Protein AF-A0A0H2RYG9-F1 (afdb_monomer)

pLDDT: mean 71.35, std 19.23, range [41.16, 97.0]

Nearest PDB structures (foldseek):
  6cby-assembly2_B  TM=8.895E-01  e=2.132E-04  Homo sapiens
  4wuy-assembly1_A  TM=9.156E-01  e=4.036E-04  Homo sapiens
  3tg5-assembly1_A  TM=9.096E-01  e=5.552E-04  Homo sapiens
  3rib-assembly2_B  TM=9.162E-01  e=6.724E-04  Homo sapiens
  6p7z-assembly1_A  TM=9.094E-01  e=1.446E-03  Homo sapiens

Organism: NCBI:txid27342

Mean predicted aligned error: 16.4 Å

Structure (mmCIF, N/CA/C/O backbone):
data_AF-A0A0H2RYG9-F1
#
_entry.id   AF-A0A0H2RYG9-F1
#
loop_
_atom_site.group_PDB
_atom_site.id
_atom_site.type_symbol
_atom_site.label_atom_id
_atom_site.label_alt_id
_atom_site.label_comp_id
_atom_site.label_asym_id
_atom_site.label_entity_id
_atom_site.label_seq_id
_atom_site.pdbx_PDB_ins_code
_atom_site.Cartn_x
_atom_site.Cartn_y
_atom_site.Cartn_z
_atom_site.occupancy
_atom_site.B_iso_or_equiv
_atom_site.auth_seq_id
_atom_site.auth_comp_id
_atom_site.auth_asym_id
_atom_site.auth_atom_id
_atom_site.pdbx_PDB_model_num
ATOM 1 N N . MET A 1 1 ? 28.992 6.392 -24.193 1.00 50.75 1 MET A N 1
ATOM 2 C CA . MET A 1 1 ? 27.518 6.496 -24.127 1.00 50.75 1 MET A CA 1
ATOM 3 C C . MET A 1 1 ? 27.144 6.832 -22.692 1.00 50.75 1 MET A C 1
ATOM 5 O O . MET A 1 1 ? 27.410 6.025 -21.813 1.00 50.75 1 MET A O 1
ATOM 9 N N . SER A 1 2 ? 26.658 8.050 -22.443 1.00 57.41 2 SER A N 1
ATOM 10 C CA . SER A 1 2 ? 26.268 8.498 -21.101 1.00 57.41 2 SER A CA 1
ATOM 11 C C . SER A 1 2 ? 24.936 7.847 -20.731 1.00 57.41 2 SER A C 1
ATOM 13 O O . SER A 1 2 ? 23.942 8.049 -21.422 1.00 57.41 2 SER A O 1
ATOM 15 N N . VAL A 1 3 ? 24.919 7.016 -19.691 1.00 56.28 3 VAL A N 1
ATOM 16 C CA . VAL A 1 3 ? 23.671 6.517 -19.101 1.00 56.28 3 VAL A CA 1
ATOM 17 C C . VAL A 1 3 ? 23.030 7.663 -18.324 1.00 56.28 3 VAL A C 1
ATOM 19 O O . VAL A 1 3 ? 23.619 8.184 -17.379 1.00 56.28 3 VAL A O 1
ATOM 22 N N . ASN A 1 4 ? 21.830 8.072 -18.737 1.00 71.94 4 ASN A N 1
ATOM 23 C CA . ASN A 1 4 ? 21.081 9.163 -18.112 1.00 71.94 4 ASN A CA 1
ATOM 24 C C . ASN A 1 4 ? 20.919 8.899 -16.606 1.00 71.94 4 ASN A C 1
ATOM 26 O O . ASN A 1 4 ? 20.531 7.795 -16.224 1.00 71.94 4 ASN A O 1
ATOM 30 N N . ALA A 1 5 ? 21.147 9.903 -15.753 1.00 73.12 5 ALA A N 1
ATOM 31 C CA . ALA A 1 5 ? 21.108 9.767 -14.288 1.00 73.12 5 ALA A CA 1
ATOM 32 C C . ALA A 1 5 ? 19.821 9.093 -13.756 1.00 73.12 5 ALA A C 1
ATOM 34 O O . ALA A 1 5 ? 19.868 8.321 -12.802 1.00 73.12 5 ALA A O 1
ATOM 35 N N . SER A 1 6 ? 18.690 9.296 -14.441 1.00 72.12 6 SER A N 1
ATOM 36 C CA . SER A 1 6 ? 17.406 8.643 -14.145 1.00 72.12 6 SER A CA 1
ATOM 37 C C . SER A 1 6 ? 17.452 7.108 -14.255 1.00 72.12 6 SER A C 1
ATOM 39 O O . SER A 1 6 ? 16.842 6.410 -13.448 1.00 72.12 6 SER A O 1
ATOM 41 N N . THR A 1 7 ? 18.217 6.559 -15.203 1.00 76.44 7 THR A N 1
ATOM 42 C CA . THR A 1 7 ? 18.364 5.100 -15.366 1.00 76.44 7 THR A CA 1
ATOM 43 C C . THR A 1 7 ? 19.211 4.466 -14.264 1.00 76.44 7 THR A C 1
ATOM 45 O O . THR A 1 7 ? 18.967 3.317 -13.905 1.00 76.44 7 THR A O 1
ATOM 48 N N . L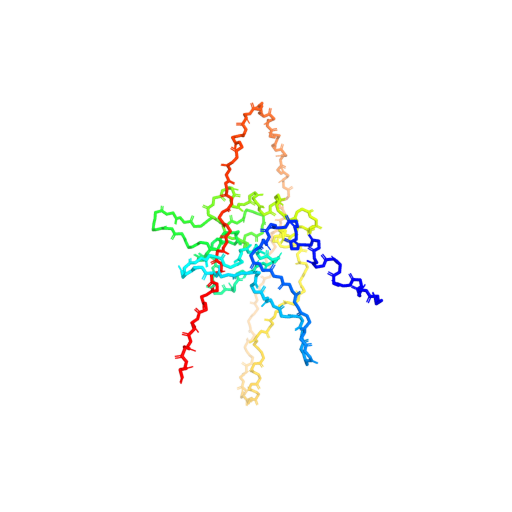YS A 1 8 ? 20.154 5.219 -13.678 1.00 81.12 8 LYS A N 1
ATOM 49 C CA . LYS A 1 8 ? 20.999 4.741 -12.577 1.00 81.12 8 LYS A CA 1
ATOM 50 C C . LYS A 1 8 ? 20.194 4.571 -11.287 1.00 81.12 8 LYS A C 1
ATOM 52 O O . LYS A 1 8 ? 20.208 3.483 -10.724 1.00 81.12 8 LYS A O 1
ATOM 57 N N . ALA A 1 9 ? 19.446 5.600 -10.881 1.00 81.62 9 ALA A N 1
ATOM 58 C CA . ALA A 1 9 ? 18.637 5.562 -9.658 1.00 81.62 9 ALA A CA 1
ATOM 59 C C . ALA A 1 9 ? 17.573 4.452 -9.701 1.00 81.62 9 ALA A C 1
ATOM 61 O O . ALA A 1 9 ? 17.347 3.746 -8.723 1.00 81.62 9 ALA A O 1
ATOM 62 N N . MET A 1 10 ? 16.952 4.250 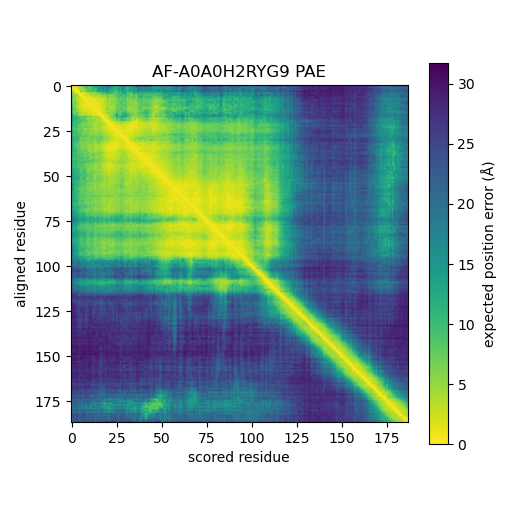-10.867 1.00 76.44 10 MET A N 1
ATOM 63 C CA . MET A 1 10 ? 15.954 3.196 -11.035 1.00 76.44 10 MET A CA 1
ATOM 64 C C . MET A 1 10 ? 16.576 1.794 -10.997 1.00 76.44 10 MET A C 1
ATOM 66 O O . MET A 1 10 ? 15.979 0.873 -10.450 1.00 76.44 10 MET A O 1
ATOM 70 N N . LYS A 1 11 ? 17.783 1.619 -11.551 1.00 78.00 11 LYS A N 1
ATOM 71 C CA . LYS A 1 11 ? 18.511 0.350 -11.456 1.00 78.00 11 LYS A CA 1
ATOM 72 C C . LYS A 1 11 ? 18.887 0.032 -10.007 1.00 78.00 11 LYS A C 1
ATOM 74 O O . LYS A 1 11 ? 18.631 -1.077 -9.562 1.00 78.00 11 LYS A O 1
ATOM 79 N N . GLU A 1 12 ? 19.394 1.013 -9.261 1.00 83.88 12 GLU A N 1
ATOM 80 C CA . GLU A 1 12 ? 19.650 0.871 -7.819 1.00 83.88 12 GLU A CA 1
ATOM 81 C C . GLU A 1 12 ? 18.383 0.481 -7.048 1.00 83.88 12 GLU A C 1
ATOM 83 O O . GLU A 1 12 ? 18.429 -0.409 -6.200 1.00 83.88 12 GLU A O 1
ATOM 88 N N . TYR A 1 13 ? 17.231 1.081 -7.371 1.00 79.88 13 TYR A N 1
ATOM 89 C CA . TYR A 1 13 ? 15.954 0.675 -6.779 1.00 79.88 13 TYR A CA 1
ATOM 90 C C . TYR A 1 13 ? 15.608 -0.784 -7.110 1.00 79.88 13 TYR A C 1
ATOM 92 O O . TYR A 1 13 ? 15.182 -1.533 -6.235 1.00 79.88 13 TYR A O 1
ATOM 100 N N . LEU A 1 14 ? 15.806 -1.221 -8.355 1.00 79.00 14 LEU A N 1
ATOM 101 C CA . LEU A 1 14 ? 15.508 -2.604 -8.723 1.00 79.00 14 LEU A CA 1
ATOM 102 C C . LEU A 1 14 ? 16.426 -3.616 -8.028 1.00 79.00 14 LEU A C 1
ATOM 104 O O . LEU A 1 14 ? 15.947 -4.632 -7.520 1.00 79.00 14 LEU A O 1
ATOM 108 N N . ASP A 1 15 ? 17.718 -3.301 -7.972 1.00 80.31 15 ASP A N 1
ATOM 109 C CA . ASP A 1 15 ? 18.743 -4.136 -7.350 1.00 80.31 15 ASP A CA 1
ATOM 110 C C . ASP A 1 15 ? 18.524 -4.222 -5.824 1.00 80.31 15 ASP A C 1
ATOM 112 O O . ASP A 1 15 ? 18.574 -5.306 -5.244 1.00 80.31 15 ASP A O 1
ATOM 116 N N . SER A 1 16 ? 18.188 -3.102 -5.171 1.00 81.31 16 SER A N 1
ATOM 117 C CA . SER A 1 16 ? 17.904 -3.045 -3.723 1.00 81.31 16 SER A CA 1
ATOM 118 C C . SER A 1 16 ? 16.620 -3.766 -3.307 1.00 81.31 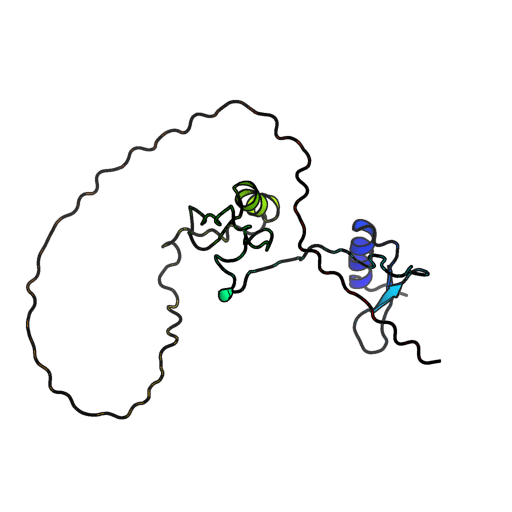16 SER A C 1
ATOM 120 O O . SER A 1 16 ? 16.544 -4.274 -2.190 1.00 81.31 16 SER A O 1
ATOM 122 N N . ASN A 1 17 ? 15.631 -3.861 -4.198 1.00 74.38 17 ASN A N 1
ATOM 123 C CA . ASN A 1 17 ? 14.389 -4.601 -3.953 1.00 74.38 17 ASN A CA 1
ATOM 124 C C . ASN A 1 17 ? 14.441 -6.055 -4.457 1.00 74.38 17 ASN A C 1
ATOM 126 O O . ASN A 1 17 ? 13.423 -6.745 -4.448 1.00 74.38 17 ASN A O 1
ATOM 130 N N . ASN A 1 18 ? 15.620 -6.537 -4.869 1.00 79.12 18 ASN A N 1
ATOM 131 C CA . ASN A 1 18 ? 15.853 -7.919 -5.289 1.00 79.12 18 ASN A CA 1
ATOM 132 C C . ASN A 1 18 ? 14.951 -8.382 -6.454 1.00 79.12 18 ASN A C 1
ATOM 134 O O . ASN A 1 18 ? 14.535 -9.543 -6.515 1.00 79.12 18 ASN A O 1
ATOM 138 N N . TYR A 1 19 ? 14.645 -7.494 -7.408 1.00 83.00 19 TYR A N 1
ATOM 139 C CA . TYR A 1 19 ? 13.899 -7.870 -8.613 1.00 83.00 19 TYR A CA 1
ATOM 140 C C . TYR A 1 19 ? 14.820 -8.538 -9.643 1.00 83.00 19 TYR A C 1
ATOM 142 O O . TYR A 1 19 ? 15.129 -7.981 -10.693 1.00 83.00 19 TYR A O 1
ATOM 150 N N . THR A 1 20 ? 15.259 -9.762 -9.360 1.00 84.94 20 THR A N 1
ATOM 151 C CA . THR A 1 20 ? 16.213 -10.503 -10.207 1.00 84.94 20 THR A CA 1
ATOM 152 C C . THR A 1 20 ? 15.629 -10.953 -11.548 1.00 84.94 20 THR A C 1
ATOM 154 O O . THR A 1 20 ? 16.358 -11.138 -12.523 1.00 84.94 20 THR A O 1
ATOM 157 N N . ASN A 1 21 ? 14.306 -11.097 -11.624 1.00 89.69 21 ASN A N 1
ATOM 158 C CA . ASN A 1 21 ? 13.617 -11.693 -12.769 1.00 89.69 21 ASN A CA 1
ATOM 159 C C . ASN A 1 21 ? 13.206 -10.684 -13.849 1.00 89.69 21 ASN A C 1
ATOM 161 O O . ASN A 1 21 ? 12.744 -11.088 -14.917 1.00 89.69 21 ASN A O 1
ATOM 165 N N . ILE A 1 22 ? 13.373 -9.384 -13.598 1.00 92.25 22 ILE A N 1
ATOM 166 C CA . ILE A 1 22 ? 13.003 -8.321 -14.532 1.00 92.25 22 ILE A CA 1
ATOM 167 C C . ILE A 1 22 ? 14.124 -7.293 -14.678 1.00 92.25 22 ILE A C 1
ATOM 169 O O . ILE A 1 22 ? 14.916 -7.061 -13.771 1.00 92.25 22 ILE A O 1
ATOM 173 N N . ARG A 1 23 ? 14.169 -6.636 -15.832 1.00 91.00 23 ARG A N 1
ATOM 174 C CA . ARG A 1 23 ? 15.011 -5.470 -16.100 1.00 91.00 23 ARG A CA 1
ATOM 175 C C . ARG A 1 23 ? 14.203 -4.396 -16.799 1.00 91.00 23 ARG A C 1
ATOM 177 O O . ARG A 1 23 ? 13.235 -4.689 -17.495 1.00 91.00 23 ARG A O 1
ATOM 184 N N . LEU A 1 24 ? 14.638 -3.150 -16.677 1.00 90.56 24 LEU A N 1
ATOM 185 C CA . LEU A 1 24 ? 14.106 -2.069 -17.499 1.00 90.56 24 LEU A CA 1
ATOM 186 C C . LEU A 1 24 ? 14.900 -1.956 -18.796 1.00 90.56 24 LEU A C 1
ATOM 188 O O . LEU A 1 24 ? 16.129 -1.979 -18.789 1.00 90.56 24 LEU A O 1
ATOM 192 N N . SER A 1 25 ? 14.184 -1.801 -19.902 1.00 92.06 25 SER A N 1
ATOM 193 C CA . SER A 1 25 ? 14.737 -1.533 -21.224 1.00 92.06 25 SER A CA 1
ATOM 194 C C . SER A 1 25 ? 14.119 -0.246 -21.778 1.00 92.06 25 SER A C 1
ATOM 196 O O . SER A 1 25 ? 12.939 0.014 -21.526 1.00 92.06 25 SER A O 1
ATOM 198 N N . PRO A 1 26 ? 14.861 0.585 -22.524 1.00 92.69 26 PRO A N 1
ATOM 199 C CA . PRO A 1 26 ? 14.277 1.718 -23.232 1.00 92.69 26 PRO A CA 1
ATOM 200 C C . PRO A 1 26 ? 13.157 1.282 -24.191 1.00 92.69 26 PRO A C 1
ATOM 202 O O . PRO A 1 26 ? 13.195 0.189 -24.765 1.00 92.69 26 PRO A O 1
ATOM 205 N N . HIS A 1 27 ? 12.163 2.148 -24.378 1.00 92.25 27 HIS A N 1
ATOM 206 C CA . HIS A 1 27 ? 11.131 1.998 -25.405 1.00 92.25 27 HIS A CA 1
ATOM 207 C C . HIS A 1 27 ? 11.275 3.131 -26.430 1.00 92.25 27 HIS A C 1
ATOM 209 O O . HIS A 1 27 ? 11.609 4.253 -26.057 1.00 92.25 27 HIS A O 1
ATOM 215 N N . SER A 1 28 ? 11.043 2.859 -27.717 1.00 93.75 28 SER A N 1
ATOM 216 C CA . SER A 1 28 ? 11.330 3.813 -28.806 1.00 93.75 28 SER A CA 1
ATOM 217 C C . SER A 1 28 ? 10.435 5.056 -28.799 1.00 93.75 28 SER A C 1
ATOM 219 O O . SER A 1 28 ? 10.865 6.122 -29.223 1.00 93.75 28 SER A O 1
ATOM 221 N N . VAL A 1 29 ? 9.199 4.919 -28.313 1.00 95.69 29 VAL A N 1
ATOM 222 C CA . VAL A 1 29 ? 8.174 5.984 -28.334 1.00 95.69 29 VAL A CA 1
ATOM 223 C C . VAL A 1 29 ? 7.534 6.261 -26.971 1.00 95.69 29 VAL A C 1
ATOM 225 O O . VAL A 1 29 ? 6.662 7.115 -26.863 1.00 95.69 29 VAL A O 1
ATOM 228 N N . ALA A 1 30 ? 7.919 5.527 -25.925 1.00 92.38 30 ALA A N 1
ATOM 229 C CA . ALA A 1 30 ? 7.251 5.581 -24.623 1.00 92.38 30 ALA A CA 1
ATOM 230 C C . ALA A 1 30 ? 8.263 5.531 -23.470 1.00 92.38 30 ALA A C 1
ATOM 232 O O . ALA A 1 30 ? 9.474 5.542 -23.686 1.00 92.38 30 ALA A O 1
ATOM 233 N N . ARG A 1 31 ? 7.761 5.473 -22.230 1.00 91.25 31 ARG A N 1
ATOM 234 C CA . ARG A 1 31 ? 8.594 5.245 -21.039 1.00 91.25 31 ARG A CA 1
ATOM 235 C C . ARG A 1 31 ? 9.286 3.881 -21.113 1.00 91.25 31 ARG A C 1
ATOM 237 O O . ARG A 1 31 ? 8.862 3.002 -21.858 1.00 91.25 31 ARG A O 1
ATOM 244 N N . ASN A 1 32 ? 10.332 3.710 -20.304 1.00 90.88 32 ASN A N 1
ATOM 245 C CA . ASN A 1 32 ? 11.034 2.435 -20.175 1.00 90.88 32 ASN A CA 1
ATOM 246 C C . ASN A 1 32 ? 10.046 1.284 -19.931 1.00 90.88 32 ASN A C 1
ATOM 248 O O . ASN A 1 32 ? 9.117 1.409 -19.131 1.00 90.88 32 ASN A O 1
ATOM 252 N N . GLN A 1 33 ? 10.278 0.169 -20.612 1.00 91.81 33 GLN A N 1
ATOM 253 C CA . GLN A 1 33 ? 9.493 -1.055 -20.506 1.00 91.81 33 GLN A CA 1
ATOM 254 C C . GLN A 1 33 ? 10.176 -2.047 -19.561 1.00 91.81 33 GLN A C 1
ATOM 256 O O . GLN A 1 33 ? 11.404 -2.139 -19.530 1.00 91.81 33 GLN A O 1
ATOM 261 N N . ALA A 1 34 ? 9.385 -2.803 -18.803 1.00 92.38 34 ALA A N 1
ATOM 262 C CA . ALA A 1 34 ? 9.879 -3.927 -18.016 1.00 92.38 34 ALA A CA 1
ATOM 263 C C . ALA A 1 34 ? 9.963 -5.177 -18.903 1.00 92.38 34 ALA A C 1
ATOM 265 O O . ALA A 1 34 ? 8.995 -5.539 -19.567 1.00 92.38 34 ALA A O 1
ATOM 266 N N . VAL A 1 35 ? 11.122 -5.826 -18.914 1.00 94.25 35 VAL A N 1
ATOM 267 C CA . VAL A 1 35 ? 11.421 -7.018 -19.711 1.00 94.25 35 VAL A CA 1
ATOM 268 C C . VAL A 1 35 ? 11.888 -8.117 -18.765 1.00 94.25 35 VAL A C 1
ATOM 270 O O . VAL A 1 35 ? 12.697 -7.853 -17.878 1.00 94.25 35 VAL A O 1
ATOM 273 N N . ALA A 1 36 ? 11.396 -9.342 -18.939 1.00 94.44 36 ALA A N 1
ATOM 274 C CA . ALA A 1 36 ? 11.865 -10.481 -18.156 1.00 94.44 36 ALA A CA 1
ATOM 275 C C . ALA A 1 36 ? 13.343 -10.790 -18.465 1.00 94.44 36 ALA A C 1
ATOM 277 O O . ALA A 1 36 ? 13.780 -10.696 -19.614 1.00 94.44 36 ALA A O 1
ATOM 278 N N . ASN A 1 37 ? 14.116 -11.159 -17.443 1.00 93.00 37 ASN A N 1
ATOM 279 C CA . ASN A 1 37 ? 15.513 -11.579 -17.609 1.00 93.00 37 ASN A CA 1
ATOM 280 C C . ASN A 1 37 ? 15.648 -13.028 -18.111 1.00 93.00 37 ASN A C 1
ATOM 282 O O . ASN A 1 37 ? 16.724 -13.408 -18.564 1.00 93.00 37 ASN A O 1
ATOM 286 N N . GLY A 1 38 ? 14.572 -13.816 -18.053 1.00 93.25 38 GLY A N 1
ATOM 287 C CA . GLY A 1 38 ? 14.516 -15.201 -18.511 1.00 93.25 38 GLY A CA 1
ATOM 288 C C . GLY A 1 38 ? 13.080 -15.720 -18.536 1.00 93.25 38 GLY A C 1
ATOM 289 O O . GLY A 1 38 ? 12.131 -14.940 -18.422 1.00 93.25 38 GLY A O 1
ATOM 290 N N . ASP A 1 39 ? 12.931 -17.035 -18.670 1.00 94.75 39 ASP A N 1
ATOM 291 C CA . ASP A 1 39 ? 11.622 -17.681 -18.694 1.00 94.75 39 ASP A CA 1
ATOM 292 C C . ASP A 1 39 ? 10.937 -17.599 -17.324 1.00 94.75 39 ASP A C 1
ATOM 294 O O . ASP A 1 39 ? 11.516 -17.925 -16.286 1.00 94.75 39 ASP A O 1
ATOM 298 N N . LEU A 1 40 ? 9.677 -17.165 -17.326 1.00 93.69 40 LEU A N 1
ATOM 299 C CA . LEU A 1 40 ? 8.855 -17.017 -16.130 1.00 93.69 40 LEU A CA 1
ATOM 300 C C . LEU A 1 40 ? 7.803 -18.135 -16.094 1.00 93.69 40 LEU A C 1
ATOM 302 O O . LEU A 1 40 ? 6.965 -18.198 -16.998 1.00 93.69 40 LEU A O 1
ATOM 306 N N . PRO A 1 41 ? 7.811 -19.027 -15.085 1.00 93.75 41 PRO A N 1
ATOM 307 C CA . PRO A 1 41 ? 6.843 -20.111 -15.026 1.00 93.75 41 PRO A CA 1
ATOM 308 C C . PRO A 1 41 ? 5.431 -19.578 -14.765 1.00 93.75 41 PRO A C 1
ATOM 310 O O . PRO A 1 41 ? 5.227 -18.578 -14.073 1.00 93.75 41 PRO A O 1
ATOM 313 N N . ALA A 1 42 ? 4.426 -20.276 -15.293 1.00 94.94 42 ALA A N 1
ATOM 314 C CA . ALA A 1 42 ? 3.034 -19.892 -15.101 1.00 94.94 42 ALA A CA 1
ATOM 315 C C . ALA A 1 42 ? 2.683 -19.812 -13.604 1.00 94.94 42 ALA A C 1
ATOM 317 O O . ALA A 1 42 ? 2.931 -20.740 -12.835 1.00 94.94 42 ALA A O 1
ATOM 318 N N . GLY A 1 43 ? 2.089 -18.687 -13.198 1.00 93.25 43 GLY A N 1
ATOM 319 C CA . GLY A 1 43 ? 1.711 -18.429 -11.807 1.00 93.25 43 GLY A CA 1
ATOM 320 C C . GLY A 1 43 ? 2.809 -17.819 -10.931 1.00 93.25 43 GLY A C 1
ATOM 321 O O . GLY A 1 43 ? 2.536 -17.556 -9.759 1.00 93.25 43 GLY A O 1
ATOM 322 N N . CYS A 1 44 ? 4.013 -17.550 -11.452 1.00 91.00 44 CYS A N 1
ATOM 323 C CA . CYS A 1 44 ? 5.038 -16.855 -10.675 1.00 91.00 44 CYS A CA 1
ATOM 324 C C . CYS A 1 44 ? 4.705 -15.372 -10.457 1.00 91.00 44 CYS A C 1
ATOM 326 O O . CYS A 1 44 ? 4.115 -14.706 -11.312 1.00 91.00 44 CYS A O 1
ATOM 328 N N . THR A 1 45 ? 5.155 -14.828 -9.329 1.00 90.00 45 THR A N 1
ATOM 329 C CA . THR A 1 45 ? 5.118 -13.385 -9.078 1.00 90.00 45 THR A CA 1
ATOM 330 C C . THR A 1 45 ? 6.235 -12.702 -9.862 1.00 90.00 45 THR A C 1
ATOM 332 O O . THR A 1 45 ? 7.408 -12.980 -9.630 1.00 90.00 45 THR A O 1
ATOM 335 N N . ILE A 1 46 ? 5.869 -11.799 -10.773 1.00 90.50 46 ILE A N 1
ATOM 336 C CA . ILE A 1 46 ? 6.829 -11.037 -11.588 1.00 90.50 46 ILE A CA 1
ATOM 337 C C . ILE A 1 46 ? 7.435 -9.887 -10.770 1.00 90.50 46 ILE A C 1
ATOM 339 O O . ILE A 1 46 ? 8.648 -9.702 -10.757 1.00 90.50 46 ILE A O 1
ATOM 343 N N . VAL A 1 47 ? 6.581 -9.131 -10.073 1.00 88.94 47 VAL A N 1
ATOM 344 C CA . VAL A 1 47 ? 6.934 -7.989 -9.217 1.00 88.94 47 VAL A CA 1
ATOM 345 C C . VAL A 1 47 ? 5.991 -7.975 -8.020 1.00 88.94 47 VAL A C 1
ATOM 347 O O . VAL A 1 47 ? 4.789 -8.186 -8.183 1.00 88.94 47 VAL A O 1
ATOM 350 N N . ASP A 1 48 ? 6.535 -7.706 -6.837 1.00 87.62 48 ASP A N 1
ATOM 351 C CA . ASP A 1 48 ? 5.780 -7.361 -5.634 1.00 87.62 48 ASP A CA 1
ATOM 352 C C . ASP A 1 48 ? 6.355 -6.062 -5.076 1.00 87.62 48 ASP A C 1
ATOM 354 O O . ASP A 1 48 ? 7.530 -6.017 -4.726 1.00 87.62 48 ASP A O 1
ATOM 358 N N . SER A 1 49 ? 5.552 -5.001 -5.055 1.00 85.44 49 SER A N 1
ATOM 359 C CA . SER A 1 49 ? 5.997 -3.671 -4.649 1.00 85.44 49 SER A CA 1
ATOM 360 C C . SER A 1 49 ? 4.987 -3.072 -3.672 1.00 85.44 49 SER A C 1
ATOM 362 O O . SER A 1 49 ? 3.787 -3.061 -3.975 1.00 85.44 49 SER A O 1
ATOM 364 N N . PRO A 1 50 ? 5.433 -2.576 -2.504 1.00 84.88 50 PRO A N 1
ATOM 365 C CA . PRO A 1 50 ? 4.557 -1.845 -1.605 1.00 84.88 50 PRO A CA 1
ATOM 366 C C . PRO A 1 50 ? 4.080 -0.553 -2.277 1.00 84.88 50 PRO A C 1
ATOM 368 O O . PRO A 1 50 ? 4.829 0.112 -2.991 1.00 84.88 50 PRO A O 1
ATOM 371 N N . ALA A 1 51 ? 2.826 -0.177 -2.026 1.00 85.88 51 ALA A N 1
ATOM 372 C CA . ALA A 1 51 ? 2.317 1.108 -2.483 1.00 85.88 51 ALA A CA 1
ATOM 373 C C . ALA A 1 51 ? 3.119 2.247 -1.835 1.00 85.88 51 ALA A C 1
ATOM 375 O O . ALA A 1 51 ? 3.312 2.251 -0.620 1.00 85.88 51 ALA A O 1
ATOM 376 N N . LEU A 1 52 ? 3.546 3.221 -2.644 1.00 84.00 52 LEU A N 1
ATOM 377 C CA . LEU A 1 52 ? 4.222 4.425 -2.149 1.00 84.00 52 LEU A CA 1
ATOM 378 C C . LEU A 1 52 ? 3.305 5.227 -1.214 1.00 84.00 52 LEU A C 1
ATOM 380 O O . LEU A 1 52 ? 3.728 5.713 -0.171 1.00 84.00 52 LEU A O 1
ATOM 384 N N . SER A 1 53 ? 2.035 5.342 -1.592 1.00 86.62 53 SER A N 1
ATOM 385 C CA . SER A 1 53 ? 0.967 5.884 -0.765 1.00 86.62 53 SER A CA 1
ATOM 386 C C . SER A 1 53 ? -0.349 5.212 -1.140 1.00 86.62 53 SER A C 1
ATOM 388 O O . SER A 1 53 ? -0.537 4.748 -2.269 1.00 86.62 53 SER A O 1
ATOM 390 N N . ALA A 1 54 ? -1.261 5.125 -0.179 1.00 89.25 54 ALA A N 1
ATOM 391 C CA . ALA A 1 54 ? -2.593 4.593 -0.400 1.00 89.25 54 ALA A CA 1
ATOM 392 C C . ALA A 1 54 ? -3.583 5.298 0.529 1.00 89.25 54 ALA A C 1
ATOM 394 O O . ALA A 1 54 ? -3.261 5.610 1.674 1.00 89.25 54 ALA A O 1
ATOM 395 N N . VAL A 1 55 ? -4.789 5.546 0.025 1.00 90.88 55 VAL A N 1
ATOM 396 C CA . VAL A 1 55 ? -5.873 6.194 0.765 1.00 90.88 55 VAL A CA 1
ATOM 397 C C . VAL A 1 55 ? -7.179 5.455 0.488 1.00 90.88 55 VAL A C 1
ATOM 399 O O . VAL A 1 55 ? -7.410 4.989 -0.628 1.00 90.88 55 VAL A O 1
ATOM 402 N N . LEU A 1 56 ? -8.020 5.304 1.512 1.00 93.25 56 LEU A N 1
ATOM 403 C CA . LEU A 1 56 ? -9.382 4.803 1.336 1.00 93.25 56 LEU A CA 1
ATOM 404 C C . LEU A 1 56 ? -10.270 5.896 0.743 1.00 93.25 56 LEU A C 1
ATOM 406 O O . LEU A 1 56 ? -10.205 7.047 1.174 1.00 93.25 56 LEU A O 1
ATOM 410 N N . THR A 1 57 ? -11.142 5.519 -0.194 1.00 94.06 57 THR A N 1
ATOM 411 C CA . THR A 1 57 ? -12.213 6.411 -0.651 1.00 94.06 57 THR A CA 1
ATOM 412 C C . THR A 1 57 ? -13.206 6.657 0.483 1.00 94.06 57 THR A C 1
ATOM 414 O O . THR A 1 57 ? -13.287 5.869 1.433 1.00 94.06 57 THR A O 1
ATOM 417 N N . PHE A 1 58 ? -13.965 7.749 0.393 1.00 92.12 58 PHE A N 1
ATOM 418 C CA . PHE A 1 58 ? -14.923 8.131 1.428 1.00 92.12 58 PHE A CA 1
ATOM 419 C C . PHE A 1 58 ? -15.969 7.033 1.683 1.00 92.12 58 PHE A C 1
ATOM 421 O O . PHE A 1 58 ? -16.314 6.763 2.830 1.00 92.12 58 PHE A O 1
ATOM 428 N N . GLU A 1 59 ? -16.398 6.326 0.638 1.00 96.50 59 GLU A N 1
ATOM 429 C CA . GLU A 1 59 ? -17.392 5.250 0.710 1.00 96.50 59 GLU A CA 1
ATOM 430 C C . GLU A 1 59 ? -16.877 4.003 1.444 1.00 96.50 59 GLU A C 1
ATOM 432 O O . GLU A 1 59 ? -17.666 3.234 1.991 1.00 96.50 59 GLU A O 1
ATOM 437 N N . GLU A 1 60 ? -15.559 3.783 1.479 1.00 96.62 60 GLU A N 1
ATOM 438 C CA . GLU A 1 60 ? -14.951 2.644 2.180 1.00 96.62 60 GLU A CA 1
ATOM 439 C C . GLU A 1 60 ? -14.495 3.000 3.609 1.00 96.62 60 GLU A C 1
ATOM 441 O O . GLU A 1 60 ? -14.093 2.107 4.373 1.00 96.62 60 GLU A O 1
ATOM 446 N N . LYS A 1 61 ? -14.586 4.276 4.017 1.00 94.81 61 LYS A N 1
ATOM 447 C CA . LYS A 1 61 ? -14.296 4.703 5.394 1.00 94.81 61 LYS A CA 1
ATOM 448 C C . LYS A 1 61 ? -15.284 4.059 6.365 1.00 94.81 61 LYS A C 1
ATOM 450 O O . LYS A 1 61 ? -16.491 4.042 6.155 1.00 94.81 61 LYS A O 1
ATOM 455 N N . GLY A 1 62 ? -14.761 3.489 7.448 1.00 94.88 62 GLY A N 1
ATOM 456 C CA . GLY A 1 62 ? -15.562 2.728 8.412 1.00 94.88 62 GLY A CA 1
ATOM 457 C C . GLY A 1 62 ? -15.958 1.321 7.954 1.00 94.88 62 GLY A C 1
ATOM 458 O O . GLY A 1 62 ? -16.471 0.553 8.768 1.00 94.88 62 GLY A O 1
ATOM 459 N N . LEU A 1 63 ? -15.664 0.941 6.703 1.00 96.56 63 LEU A N 1
ATOM 460 C CA . LEU A 1 63 ? -15.817 -0.428 6.195 1.00 96.56 63 LEU A CA 1
ATOM 461 C C . LEU A 1 63 ? -14.480 -1.165 6.103 1.00 96.56 63 LEU A C 1
ATOM 463 O O . LEU A 1 63 ? -14.438 -2.390 6.226 1.00 96.56 63 LEU A O 1
ATOM 467 N N . ARG A 1 64 ? -13.381 -0.439 5.890 1.00 97.00 64 ARG A N 1
ATOM 468 C CA . ARG A 1 64 ? -12.021 -0.984 5.828 1.00 97.00 64 ARG A CA 1
ATOM 469 C C . ARG A 1 64 ? -11.109 -0.302 6.833 1.00 97.00 64 ARG A C 1
ATOM 471 O O . ARG A 1 64 ? -11.327 0.836 7.226 1.00 97.00 64 ARG A O 1
ATOM 478 N N . CYS A 1 65 ? -10.074 -1.028 7.237 1.00 95.50 65 CYS A N 1
ATOM 479 C CA . CYS A 1 65 ? -8.975 -0.455 7.997 1.00 95.50 65 CYS A CA 1
ATOM 480 C C . CYS A 1 65 ? -8.142 0.472 7.101 1.00 95.50 65 CYS A C 1
ATOM 482 O O . CYS A 1 65 ? -7.684 0.026 6.050 1.00 95.50 65 CYS A O 1
ATOM 484 N N . ASP A 1 66 ? -7.885 1.701 7.542 1.00 93.81 66 ASP A N 1
ATOM 485 C CA . ASP A 1 66 ? -7.067 2.682 6.815 1.00 93.81 66 ASP A CA 1
ATOM 486 C C . ASP A 1 66 ? -5.610 2.236 6.616 1.00 93.81 66 ASP A C 1
ATOM 488 O O . ASP A 1 66 ? -4.971 2.624 5.647 1.00 93.81 66 ASP A O 1
ATOM 492 N N . THR A 1 67 ? -5.093 1.374 7.496 1.00 92.06 67 THR A N 1
ATOM 493 C CA . THR A 1 67 ? -3.694 0.922 7.440 1.00 92.06 67 THR A CA 1
ATOM 494 C C . THR A 1 67 ? -3.500 -0.310 6.561 1.00 92.06 67 THR A C 1
ATOM 496 O O . THR A 1 67 ? -2.561 -0.384 5.780 1.00 92.06 67 THR A O 1
ATOM 499 N N . CYS A 1 68 ? -4.353 -1.328 6.717 1.00 93.25 68 CYS A N 1
ATOM 500 C CA . CYS A 1 68 ? -4.173 -2.614 6.025 1.00 93.25 68 CYS A CA 1
ATOM 501 C C . CYS A 1 68 ? -5.230 -2.901 4.957 1.00 93.25 68 CYS A C 1
ATOM 503 O O . CYS A 1 68 ? -5.225 -3.991 4.390 1.00 93.25 68 CYS A O 1
ATOM 505 N N . PHE A 1 69 ? -6.171 -1.980 4.721 1.00 94.81 69 PHE A N 1
ATOM 506 C CA . PHE A 1 69 ? -7.232 -2.071 3.707 1.00 94.81 69 PHE A CA 1
ATOM 507 C C . PHE A 1 69 ? -8.164 -3.293 3.834 1.00 94.81 69 PHE A C 1
ATOM 509 O O . PHE A 1 69 ? -9.035 -3.524 2.986 1.00 94.81 69 PHE A O 1
ATOM 516 N N . ARG A 1 70 ? -8.024 -4.085 4.905 1.00 95.00 70 ARG A N 1
ATOM 517 C CA . ARG A 1 70 ? -8.856 -5.259 5.179 1.00 95.00 70 ARG A CA 1
ATOM 518 C C . ARG A 1 70 ? -10.210 -4.834 5.730 1.00 95.00 70 ARG A C 1
ATOM 520 O O . ARG A 1 70 ? -10.295 -3.955 6.589 1.00 95.00 70 ARG A O 1
ATOM 527 N N . ARG A 1 71 ? -11.259 -5.506 5.254 1.00 96.31 71 ARG A N 1
ATOM 528 C CA . ARG A 1 71 ? -12.592 -5.439 5.859 1.00 96.31 71 ARG A CA 1
ATOM 529 C C . ARG A 1 71 ? -12.591 -6.220 7.174 1.00 96.31 71 ARG A C 1
ATOM 531 O O . ARG A 1 71 ? -11.919 -7.254 7.254 1.00 96.31 71 ARG A O 1
ATOM 538 N N . PRO A 1 72 ? -13.308 -5.750 8.203 1.00 95.19 72 PRO A N 1
ATOM 539 C CA . PRO A 1 72 ? -13.399 -6.481 9.446 1.00 95.19 72 PRO A CA 1
ATOM 540 C C . PRO A 1 72 ? -14.146 -7.802 9.239 1.00 95.19 72 PRO A C 1
ATOM 542 O O . PRO A 1 72 ? -15.091 -7.880 8.453 1.00 95.19 72 PRO A O 1
ATOM 545 N N . ALA A 1 73 ? -13.724 -8.857 9.937 1.00 91.75 73 ALA A N 1
ATOM 546 C CA . ALA A 1 73 ? -14.515 -10.080 9.999 1.00 91.75 73 ALA A CA 1
ATOM 547 C C . ALA A 1 73 ? -15.769 -9.825 10.845 1.00 91.75 73 ALA A C 1
ATOM 549 O O . ALA A 1 73 ? -15.796 -8.915 11.670 1.00 91.75 73 ALA A O 1
ATOM 550 N N . ARG A 1 74 ? -16.793 -10.674 10.696 1.00 90.38 74 ARG A N 1
ATOM 551 C CA . ARG A 1 74 ? -18.081 -10.530 11.405 1.00 90.38 74 ARG A CA 1
ATOM 552 C C . ARG A 1 74 ? -17.950 -10.426 12.932 1.00 90.38 74 ARG A C 1
ATOM 554 O O . ARG A 1 74 ? -18.858 -9.930 13.586 1.00 90.38 74 ARG A O 1
ATOM 561 N N . THR A 1 75 ? -16.842 -10.902 13.492 1.00 90.38 75 THR A N 1
ATOM 562 C CA . THR A 1 75 ? -16.582 -10.967 14.932 1.00 90.38 75 THR A CA 1
ATOM 563 C C . THR A 1 75 ? -15.958 -9.706 15.522 1.00 90.38 75 THR A C 1
ATOM 565 O O . THR A 1 75 ? -15.936 -9.580 16.743 1.00 90.38 75 THR A O 1
ATOM 568 N N . PHE A 1 76 ? -15.461 -8.766 14.712 1.00 89.38 76 PHE A N 1
ATOM 569 C CA . PHE A 1 76 ? -14.838 -7.548 15.231 1.00 89.38 76 PHE A CA 1
ATOM 570 C C . PHE A 1 76 ? -15.332 -6.296 14.514 1.00 89.38 76 PHE A C 1
ATOM 572 O O . PHE A 1 76 ? -15.673 -6.314 13.338 1.00 89.38 76 PHE A O 1
ATOM 579 N N . LYS A 1 77 ? -15.375 -5.184 15.249 1.00 94.69 77 LYS A N 1
ATOM 580 C CA . LYS A 1 77 ? -15.717 -3.862 14.717 1.00 94.69 77 LYS A CA 1
ATOM 581 C C . LYS A 1 77 ? -14.444 -3.036 14.584 1.00 94.69 77 LYS A C 1
ATOM 583 O O . LYS A 1 77 ? -13.546 -3.151 15.417 1.00 94.69 77 LYS A O 1
ATOM 588 N N . LEU A 1 78 ? -14.371 -2.206 13.546 1.00 96.50 78 LEU A N 1
ATOM 589 C CA . LEU A 1 78 ? -13.289 -1.234 13.409 1.00 96.50 78 LEU A CA 1
ATOM 590 C C . LEU A 1 78 ? -13.378 -0.201 14.539 1.00 96.50 78 LEU A C 1
ATOM 592 O O . LEU A 1 78 ? -14.471 0.217 14.929 1.00 96.50 78 LEU A O 1
ATOM 596 N N . LYS A 1 79 ? -12.224 0.205 15.063 1.00 95.12 79 LYS A N 1
ATOM 597 C CA . LYS A 1 79 ? -12.108 1.245 16.088 1.00 95.12 79 LYS A CA 1
ATOM 598 C C . LYS A 1 79 ? -11.761 2.573 15.420 1.00 95.12 79 LYS A C 1
ATOM 600 O O . LYS A 1 79 ? -10.856 2.614 14.590 1.00 95.12 79 LYS A O 1
ATOM 605 N N . LYS A 1 80 ? -12.450 3.652 15.792 1.00 94.06 80 LYS A N 1
ATOM 606 C CA . LYS A 1 80 ? -12.077 5.008 15.365 1.00 94.06 80 LYS A CA 1
ATOM 607 C C . LYS A 1 80 ? -10.799 5.465 16.062 1.00 94.06 80 LYS A C 1
ATOM 609 O O . LYS A 1 80 ? -10.555 5.099 17.213 1.00 94.06 80 LYS A O 1
ATOM 614 N N . CYS A 1 81 ? -10.021 6.303 15.386 1.00 91.00 81 CYS A N 1
ATOM 615 C CA . CYS A 1 81 ? -8.924 7.031 16.009 1.00 91.00 81 CYS A CA 1
ATOM 616 C C . CYS A 1 81 ? -9.450 7.922 17.147 1.00 91.00 81 CYS A C 1
ATOM 618 O O . CYS A 1 81 ? -10.392 8.683 16.946 1.00 91.00 81 CYS A O 1
ATOM 620 N N . SER A 1 82 ? -8.834 7.868 18.327 1.00 86.62 82 SER A N 1
ATOM 621 C CA . SER A 1 82 ? -9.233 8.701 19.470 1.00 86.62 82 SER A CA 1
ATOM 622 C C . SER A 1 82 ? -8.835 10.176 19.334 1.00 86.62 82 SER A C 1
ATOM 624 O O . SER A 1 82 ? -9.397 11.004 20.040 1.00 86.62 82 SER A O 1
ATOM 626 N N . GLY A 1 83 ? -7.888 10.509 18.447 1.00 85.38 83 GLY A N 1
ATOM 627 C CA . GLY A 1 83 ? -7.428 11.885 18.224 1.00 85.38 83 GLY A CA 1
ATOM 628 C C . GLY A 1 83 ? -8.302 12.665 17.239 1.00 85.38 83 GLY A C 1
ATOM 629 O O . GLY A 1 83 ? -8.892 13.681 17.596 1.00 85.38 83 GLY A O 1
ATOM 630 N N . CYS A 1 84 ? -8.404 12.185 15.996 1.00 87.19 84 CYS A N 1
ATOM 631 C CA . CYS A 1 84 ? -9.137 12.871 14.924 1.00 87.19 84 CYS A CA 1
ATOM 632 C C . CYS A 1 84 ? -10.507 12.253 14.587 1.00 87.19 84 CYS A C 1
ATOM 634 O O . CYS A 1 84 ? -11.258 12.826 13.811 1.00 87.19 84 CYS A O 1
ATOM 636 N N . ALA A 1 85 ? -10.826 11.058 15.099 1.00 88.31 85 ALA A N 1
ATOM 637 C CA . ALA A 1 85 ? -12.039 10.284 14.789 1.00 88.31 85 ALA A CA 1
ATOM 638 C C . ALA A 1 85 ? -12.382 10.058 13.295 1.00 88.31 85 ALA A C 1
ATOM 640 O O . ALA A 1 85 ? -13.466 9.548 12.998 1.00 88.31 85 ALA A O 1
ATOM 641 N N . GLU A 1 86 ? -11.469 10.380 12.377 1.00 88.44 86 GLU A N 1
ATOM 642 C CA . GLU A 1 86 ? -11.652 10.267 10.925 1.00 88.44 86 GLU A CA 1
ATOM 643 C C . GLU A 1 86 ? -11.130 8.935 10.364 1.00 88.44 86 GLU A C 1
ATOM 645 O O . GLU A 1 86 ? -11.695 8.376 9.423 1.00 88.44 86 GLU A O 1
ATOM 650 N N . TYR A 1 87 ? -10.084 8.382 10.981 1.00 91.69 87 TYR A N 1
ATOM 651 C CA . TYR A 1 87 ? -9.505 7.097 10.587 1.00 91.69 87 TYR A CA 1
ATOM 652 C C . TYR A 1 87 ? -10.078 5.927 11.386 1.00 91.69 87 TYR A C 1
ATOM 654 O O . TYR A 1 87 ? -10.439 6.060 12.563 1.00 91.69 87 TYR A O 1
ATOM 662 N N . TRP A 1 88 ? -10.103 4.761 10.746 1.00 95.06 88 TRP A N 1
ATOM 663 C CA . TRP A 1 88 ? -10.635 3.513 11.271 1.00 95.06 88 TRP A CA 1
ATOM 664 C C . TRP A 1 88 ? -9.594 2.400 11.219 1.00 95.06 88 TRP A C 1
ATOM 666 O O . TRP A 1 88 ? -9.009 2.104 10.178 1.00 95.06 88 TRP A O 1
ATOM 676 N N . TYR A 1 89 ? -9.407 1.718 12.347 1.00 95.00 89 TYR A N 1
ATOM 677 C CA . TYR A 1 89 ? -8.362 0.718 12.513 1.00 95.00 89 TYR A CA 1
ATOM 678 C C . TYR A 1 89 ? -8.898 -0.625 12.974 1.00 95.00 89 TYR A C 1
ATOM 680 O O . TYR A 1 89 ? -9.876 -0.736 13.713 1.00 95.00 89 TYR A O 1
ATOM 688 N N . CYS A 1 90 ? -8.199 -1.667 12.534 1.00 95.19 90 CYS A N 1
ATOM 689 C CA . CYS A 1 90 ? -8.485 -3.042 12.898 1.00 95.19 90 CYS A CA 1
ATOM 690 C C . CYS A 1 90 ? -8.179 -3.323 14.382 1.00 95.19 90 CYS A C 1
ATOM 692 O O . CYS A 1 90 ? -8.929 -4.011 15.070 1.00 95.19 90 CYS A O 1
ATOM 694 N N . ASN A 1 91 ? -7.062 -2.786 14.866 1.00 91.94 91 ASN A N 1
ATOM 695 C CA . ASN A 1 91 ? -6.519 -2.953 16.206 1.00 91.94 91 ASN A CA 1
ATOM 696 C C . ASN A 1 91 ? -5.460 -1.866 16.456 1.00 91.94 91 ASN A C 1
ATOM 698 O O . ASN A 1 91 ? -5.169 -1.058 15.575 1.00 91.94 91 ASN A O 1
ATOM 702 N N . GLU A 1 92 ? -4.870 -1.869 17.647 1.00 90.81 92 GLU A N 1
ATOM 703 C CA . GLU A 1 92 ? -3.832 -0.906 18.029 1.00 90.81 92 GLU A CA 1
ATOM 704 C C . GLU A 1 92 ? -2.561 -1.042 17.184 1.00 90.81 92 GLU A C 1
ATOM 706 O O . GLU A 1 92 ? -1.931 -0.037 16.887 1.00 90.81 92 GLU A O 1
ATOM 711 N N . ILE A 1 93 ? -2.232 -2.243 16.694 1.00 91.06 93 ILE A N 1
ATOM 712 C CA . ILE A 1 93 ? -1.094 -2.442 15.782 1.00 91.06 93 ILE A CA 1
ATOM 713 C C . ILE A 1 93 ? -1.320 -1.648 14.490 1.00 91.06 93 ILE A C 1
ATOM 715 O O . ILE A 1 93 ? -0.448 -0.891 14.086 1.00 91.06 93 ILE A O 1
ATOM 719 N N . CYS A 1 94 ? -2.509 -1.752 13.881 1.00 91.25 94 CYS A N 1
ATOM 720 C CA . CYS A 1 94 ? -2.901 -0.950 12.719 1.00 91.25 94 CYS A CA 1
ATOM 721 C C . CYS A 1 94 ? -2.789 0.562 13.013 1.00 91.25 94 CYS A C 1
ATOM 723 O O . CYS A 1 94 ? -2.355 1.312 12.140 1.00 91.25 94 CYS A O 1
ATOM 725 N N . THR A 1 95 ? -3.134 0.999 14.228 1.00 87.31 95 THR A N 1
ATOM 726 C CA . THR A 1 95 ? -2.991 2.399 14.658 1.00 87.31 95 THR A CA 1
ATOM 727 C C . THR A 1 95 ? -1.520 2.831 14.748 1.00 87.31 95 THR A C 1
ATOM 729 O O . THR A 1 95 ? -1.173 3.902 14.261 1.00 87.31 95 THR A O 1
ATOM 732 N N . PHE A 1 96 ? -0.643 2.001 15.326 1.00 83.75 96 PHE A N 1
ATOM 733 C CA . PHE A 1 96 ? 0.780 2.316 15.525 1.00 83.75 96 PHE A CA 1
ATOM 734 C C . PHE A 1 96 ? 1.649 2.109 14.276 1.00 83.75 96 PHE A C 1
ATOM 736 O O . PHE A 1 96 ? 2.671 2.774 14.114 1.00 83.75 96 PHE A O 1
ATOM 743 N N . SER A 1 97 ? 1.277 1.203 13.368 1.00 75.38 97 SER A N 1
ATOM 744 C CA . SER A 1 97 ? 2.035 0.972 12.131 1.00 75.38 97 SER A CA 1
ATOM 745 C C . SER A 1 97 ? 2.035 2.195 11.213 1.00 75.38 97 SER A C 1
ATOM 747 O O . SER A 1 97 ? 3.041 2.439 10.552 1.00 75.38 97 SER A O 1
ATOM 749 N N . LEU A 1 98 ? 0.955 2.988 11.212 1.00 63.09 98 LEU A N 1
ATOM 750 C CA . LEU A 1 98 ? 0.929 4.282 10.518 1.00 63.09 98 LEU A CA 1
ATOM 751 C C . LEU A 1 98 ? 1.874 5.296 11.133 1.00 63.09 98 LEU A C 1
ATOM 753 O O . LEU A 1 98 ? 2.357 6.165 10.420 1.00 63.09 98 LEU A O 1
ATOM 757 N N . SER A 1 99 ? 2.148 5.175 12.432 1.00 58.22 99 SER A N 1
ATOM 758 C CA . SER A 1 99 ? 3.249 5.902 13.027 1.00 58.22 99 SER A CA 1
ATOM 759 C C . SER A 1 99 ? 4.512 5.410 12.324 1.00 58.22 99 SER A C 1
ATOM 761 O O . SER A 1 99 ? 5.021 6.112 11.467 1.00 58.22 99 SER A O 1
ATOM 763 N N . ILE A 1 100 ? 4.978 4.181 12.584 1.00 55.16 100 ILE A N 1
ATOM 764 C CA . ILE A 1 100 ? 6.345 3.706 12.251 1.00 55.16 100 ILE A CA 1
ATOM 765 C C . ILE A 1 100 ? 6.723 3.800 10.761 1.00 55.16 100 ILE A C 1
ATOM 767 O O . ILE A 1 100 ? 7.868 4.122 10.459 1.00 55.16 100 ILE A O 1
ATOM 771 N N . ALA A 1 101 ? 5.793 3.571 9.834 1.00 54.00 101 ALA A N 1
ATOM 772 C CA . ALA A 1 101 ? 6.105 3.568 8.402 1.00 54.00 101 ALA A CA 1
ATOM 773 C C . ALA A 1 101 ? 6.103 4.960 7.738 1.00 54.00 101 ALA A C 1
ATOM 775 O O . ALA A 1 101 ? 6.513 5.068 6.586 1.00 54.00 101 ALA A O 1
ATOM 77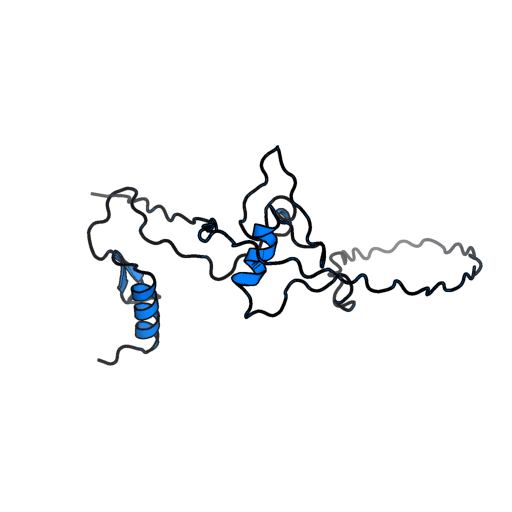6 N N . PHE A 1 102 ? 5.629 6.007 8.425 1.00 54.28 102 PHE A N 1
ATOM 777 C CA . PHE A 1 102 ? 5.324 7.304 7.805 1.00 54.28 102 PHE A CA 1
ATOM 778 C C . PHE A 1 102 ? 5.833 8.518 8.619 1.00 54.28 102 PHE A C 1
ATOM 780 O O . PHE A 1 102 ? 5.354 9.628 8.410 1.00 54.28 102 PHE A O 1
ATOM 787 N N . TRP A 1 103 ? 6.808 8.340 9.532 1.00 46.00 103 TRP A N 1
ATOM 788 C CA . TRP A 1 103 ? 7.295 9.400 10.452 1.00 46.00 103 TRP A CA 1
ATOM 789 C C . TRP A 1 103 ? 7.968 10.615 9.787 1.00 46.00 103 TRP A C 1
ATOM 791 O O . TRP A 1 103 ? 8.220 11.586 10.491 1.00 46.00 103 TRP A O 1
ATOM 801 N N . GLU A 1 104 ? 8.247 10.621 8.480 1.00 49.34 104 GLU A N 1
ATOM 802 C CA . GLU A 1 104 ? 8.729 11.847 7.812 1.00 49.34 104 GLU A CA 1
ATOM 803 C C . GLU A 1 104 ? 7.599 12.786 7.369 1.00 49.34 104 GLU A C 1
ATOM 805 O O . GLU A 1 104 ? 7.852 13.953 7.079 1.00 49.34 104 GLU A O 1
ATOM 810 N N . VAL A 1 105 ? 6.346 12.322 7.349 1.00 54.59 105 VAL A N 1
ATOM 811 C CA . VAL A 1 105 ? 5.199 13.180 7.039 1.00 54.59 105 VAL A CA 1
ATOM 812 C C . VAL A 1 105 ? 4.529 13.531 8.358 1.00 54.59 105 VAL A C 1
ATOM 814 O O . VAL A 1 105 ? 3.801 12.718 8.927 1.00 54.59 105 VAL A O 1
ATOM 817 N N . GLU A 1 106 ? 4.814 14.724 8.879 1.00 53.84 106 GLU A N 1
ATOM 818 C CA . GLU A 1 106 ? 4.201 15.239 10.104 1.00 53.84 106 GLU A CA 1
ATOM 819 C C . GLU A 1 106 ? 2.663 15.166 10.026 1.00 53.84 106 GLU A C 1
ATOM 821 O O . GLU A 1 106 ? 1.984 15.979 9.410 1.00 53.84 106 GLU A O 1
ATOM 826 N N . VAL A 1 107 ? 2.135 14.131 10.680 1.00 56.12 107 VAL A N 1
ATOM 827 C CA . VAL A 1 107 ? 0.849 14.058 11.374 1.00 56.12 107 VAL A CA 1
ATOM 828 C C . VAL A 1 107 ? -0.382 14.468 10.549 1.00 56.12 107 VAL A C 1
ATOM 830 O O . VAL A 1 107 ? -1.006 15.500 10.766 1.00 56.12 107 VAL A O 1
ATOM 833 N N . LEU A 1 108 ? -0.865 13.536 9.721 1.00 63.78 108 LEU A N 1
ATOM 834 C CA . LEU A 1 108 ? -2.242 13.555 9.191 1.00 63.78 108 LEU A CA 1
ATOM 835 C C . LEU A 1 108 ? -3.323 13.469 10.292 1.00 63.78 108 LEU A C 1
ATOM 837 O O . LEU A 1 108 ? -4.496 13.741 10.040 1.00 63.78 108 LEU A O 1
ATOM 841 N N . CYS A 1 109 ? -2.959 13.071 11.515 1.00 70.62 109 CYS A N 1
ATOM 842 C CA . CYS A 1 109 ? -3.875 12.999 12.652 1.00 70.62 109 CYS A CA 1
ATOM 843 C C . CYS A 1 109 ? -3.975 14.360 13.355 1.00 70.62 109 CYS A C 1
ATOM 845 O O . CYS A 1 109 ? -3.507 14.537 14.480 1.00 70.62 109 CYS A O 1
ATOM 847 N N . VAL A 1 110 ? -4.571 15.335 12.675 1.00 75.06 110 VAL A N 1
ATOM 848 C CA . VAL A 1 110 ? -4.867 16.641 13.267 1.00 75.06 110 VAL A CA 1
ATOM 849 C C . VAL A 1 110 ? -6.109 16.502 14.164 1.00 75.06 110 VAL A C 1
ATOM 851 O O . VAL A 1 110 ? -7.112 15.936 13.716 1.00 75.06 110 VAL A O 1
ATOM 854 N N . PRO A 1 111 ? -6.084 16.976 15.427 1.00 72.62 111 PRO A N 1
ATOM 855 C CA . PRO A 1 111 ? -7.244 16.914 16.312 1.00 72.62 111 PRO A CA 1
ATOM 856 C C . PRO A 1 111 ? -8.480 17.568 15.685 1.00 72.62 111 PRO A C 1
ATOM 858 O O . PRO A 1 111 ? -8.382 18.625 15.050 1.00 72.62 111 PRO A O 1
ATOM 861 N N . LEU A 1 112 ? -9.655 16.968 15.902 1.00 62.09 112 LEU A N 1
ATOM 862 C CA . LEU A 1 112 ? -10.927 17.572 15.496 1.00 62.09 112 LEU A CA 1
ATOM 863 C C . LEU A 1 112 ? -11.045 18.976 16.103 1.00 62.09 112 LEU A C 1
ATOM 865 O O . LEU A 1 112 ? -11.001 19.136 17.320 1.00 62.09 112 LEU A O 1
ATOM 869 N N . GLY A 1 113 ? -11.177 19.987 15.243 1.00 62.03 113 GLY A N 1
ATOM 870 C CA . GLY A 1 113 ? -11.261 21.398 15.635 1.00 62.03 113 GLY A CA 1
ATOM 871 C C . GLY A 1 113 ? -9.976 22.211 15.455 1.00 62.03 113 GLY A C 1
ATOM 872 O O . GLY A 1 113 ? -10.032 23.430 15.585 1.00 62.03 113 GLY A O 1
ATOM 873 N N . SER A 1 114 ? -8.846 21.584 15.109 1.00 68.12 114 SER A N 1
ATOM 874 C CA . SER A 1 114 ? -7.613 22.317 14.779 1.00 68.12 114 SER A CA 1
ATOM 875 C C . SER A 1 114 ? -7.539 22.742 13.307 1.00 68.12 114 SER A C 1
ATOM 877 O O . SER A 1 114 ? -6.760 23.631 12.965 1.00 68.12 114 SER A O 1
ATOM 879 N N . TRP A 1 115 ? -8.377 22.165 12.440 1.00 63.22 115 TRP A N 1
ATOM 880 C CA . TRP A 1 115 ? -8.701 22.788 11.163 1.00 63.22 115 TRP A CA 1
ATOM 881 C C . TRP A 1 115 ? -9.589 23.993 11.478 1.00 63.22 115 TRP A C 1
ATOM 883 O O . TRP A 1 115 ? -10.776 23.841 11.775 1.00 63.22 115 TRP A O 1
ATOM 893 N N . GLY A 1 116 ? -9.015 25.201 11.457 1.00 54.69 116 GLY A N 1
ATOM 894 C CA . GLY A 1 116 ? -9.819 26.423 11.369 1.00 54.69 116 GLY A CA 1
ATOM 895 C C . GLY A 1 116 ? -10.839 26.267 10.235 1.00 54.69 116 GLY A C 1
ATOM 896 O O . GLY A 1 116 ? -10.562 25.518 9.306 1.00 54.69 116 GLY A O 1
ATOM 897 N N . ARG A 1 117 ? -12.016 26.908 10.348 1.00 50.97 117 ARG A N 1
ATOM 898 C CA . ARG A 1 117 ? -13.201 26.860 9.449 1.00 50.97 117 ARG A CA 1
ATOM 899 C C . ARG A 1 117 ? -12.912 27.120 7.950 1.00 50.97 117 ARG A C 1
ATOM 901 O O . ARG A 1 117 ? -13.499 28.004 7.331 1.00 50.97 117 ARG A O 1
ATOM 908 N N . SER A 1 118 ? -12.022 26.363 7.347 1.00 52.09 118 SER A N 1
ATOM 909 C CA . SER A 1 118 ? -11.564 26.522 5.985 1.00 52.09 118 SER A CA 1
ATOM 910 C C . SER A 1 118 ? -12.312 25.489 5.169 1.00 52.09 118 SER A C 1
ATOM 912 O O . SER A 1 118 ? -12.087 24.294 5.321 1.00 52.09 118 SER A O 1
ATOM 914 N N . VAL A 1 119 ? -13.227 25.997 4.344 1.00 48.22 119 VAL A N 1
ATOM 915 C CA . VAL A 1 119 ? -14.036 25.283 3.352 1.00 48.22 119 VAL A CA 1
ATOM 916 C C . VAL A 1 119 ? -14.900 24.146 3.905 1.00 48.22 119 VAL A C 1
ATOM 918 O O . VAL A 1 119 ? -14.650 22.962 3.703 1.00 48.22 119 VAL A O 1
ATOM 921 N N . LEU A 1 120 ? -16.047 24.540 4.472 1.00 50.66 120 LEU A N 1
ATOM 922 C CA . LEU A 1 120 ? -17.296 23.872 4.102 1.00 50.66 120 LEU A CA 1
ATOM 923 C C . LEU A 1 120 ? -17.301 23.765 2.571 1.00 50.66 120 LEU A C 1
ATOM 925 O O . LEU A 1 120 ? -17.420 24.774 1.876 1.00 50.66 120 LEU A O 1
ATOM 929 N N . PHE A 1 121 ? -17.087 22.557 2.055 1.00 51.50 121 PHE A N 1
ATOM 930 C CA . PHE A 1 121 ? -17.361 22.230 0.665 1.00 51.50 121 PHE A CA 1
ATOM 931 C C . PHE A 1 121 ? -18.884 22.262 0.530 1.00 51.50 121 PHE A C 1
ATOM 933 O O . PHE A 1 121 ? -19.570 21.258 0.727 1.00 51.50 121 PHE A O 1
ATOM 940 N N . ASP A 1 122 ? -19.410 23.468 0.326 1.00 46.34 122 ASP A N 1
ATOM 941 C CA . ASP A 1 122 ? -20.828 23.752 0.167 1.00 46.34 122 ASP A CA 1
ATOM 942 C C . ASP A 1 122 ? -21.277 23.114 -1.153 1.00 46.34 122 ASP A C 1
ATOM 944 O O . ASP A 1 122 ? -21.310 23.736 -2.213 1.00 46.34 122 ASP A O 1
ATOM 948 N N . SER A 1 123 ? -21.568 21.814 -1.110 1.00 53.84 123 SER A N 1
ATOM 949 C CA . SER A 1 123 ? -22.010 21.027 -2.268 1.00 53.84 123 SER A CA 1
ATOM 950 C C . SER A 1 123 ? -23.469 21.326 -2.630 1.00 53.84 123 SER A C 1
ATOM 952 O O . SER A 1 123 ? -24.141 20.489 -3.222 1.00 53.84 123 SER A O 1
ATOM 954 N N . ASN A 1 124 ? -23.991 22.495 -2.246 1.00 49.44 124 ASN A N 1
ATOM 955 C CA . ASN A 1 124 ? -25.403 22.813 -2.377 1.00 49.44 124 ASN A CA 1
ATOM 956 C C . ASN A 1 124 ? -25.655 24.262 -2.818 1.00 49.44 124 ASN A C 1
ATOM 958 O O . ASN A 1 124 ? -26.405 25.005 -2.193 1.00 49.44 124 ASN A O 1
ATOM 962 N N . LYS A 1 125 ? -25.056 24.656 -3.945 1.00 50.06 125 LYS A N 1
ATOM 963 C CA . LYS A 1 125 ? -25.634 25.694 -4.811 1.00 50.06 125 LYS A CA 1
ATOM 964 C C . LYS A 1 125 ? -26.222 25.040 -6.057 1.00 50.06 125 LYS A C 1
ATOM 966 O O . LYS A 1 125 ? -25.697 25.186 -7.152 1.00 50.06 125 LYS A O 1
ATOM 971 N N . ASN A 1 126 ? -27.333 24.328 -5.878 1.00 53.22 126 ASN A N 1
ATOM 972 C CA . ASN A 1 126 ? -28.348 24.256 -6.925 1.00 53.22 126 ASN A CA 1
ATOM 973 C C . ASN A 1 126 ? -29.223 25.503 -6.766 1.00 53.22 126 ASN A C 1
ATOM 975 O O . ASN A 1 126 ? -30.262 25.482 -6.111 1.00 53.22 126 ASN A O 1
ATOM 979 N N . THR A 1 127 ? -28.752 26.623 -7.308 1.00 51.66 127 THR A N 1
ATOM 980 C CA . THR A 1 127 ? -29.586 27.803 -7.537 1.00 51.66 127 THR A CA 1
ATOM 981 C C . THR A 1 127 ? -30.503 27.500 -8.716 1.00 51.66 127 THR A C 1
ATOM 983 O O . THR A 1 127 ? -30.207 27.865 -9.849 1.00 51.66 127 THR A O 1
ATOM 986 N N . ASN A 1 128 ? -31.608 26.806 -8.446 1.00 53.94 128 ASN A N 1
ATOM 987 C CA . ASN A 1 128 ? -32.826 27.039 -9.209 1.00 53.94 128 ASN A CA 1
ATOM 988 C C . ASN A 1 128 ? -33.448 28.302 -8.610 1.00 53.94 128 ASN A C 1
ATOM 990 O O . ASN A 1 128 ? -34.226 28.242 -7.660 1.00 53.94 128 ASN A O 1
ATOM 994 N N . GLU A 1 129 ? -32.984 29.451 -9.096 1.00 57.53 129 GLU A N 1
ATOM 995 C CA . GLU A 1 129 ? -33.654 30.729 -8.901 1.00 57.53 129 GLU A CA 1
ATO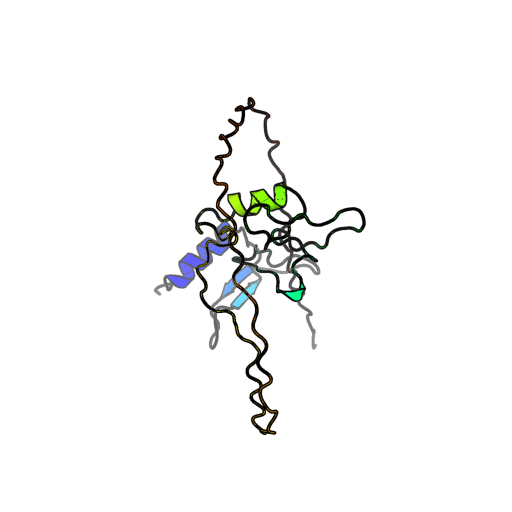M 996 C C . GLU A 1 129 ? -34.907 30.729 -9.775 1.00 57.53 129 GLU A C 1
ATOM 998 O O . GLU A 1 129 ? -34.857 31.151 -10.920 1.00 57.53 129 GLU A O 1
ATOM 1003 N N . ASP A 1 130 ? -36.018 30.247 -9.226 1.00 62.03 130 ASP A N 1
ATOM 1004 C CA . ASP A 1 130 ? -37.346 30.716 -9.609 1.00 62.03 130 ASP A CA 1
ATOM 1005 C C . ASP A 1 130 ? -38.073 31.082 -8.313 1.00 62.03 130 ASP A C 1
ATOM 1007 O O . ASP A 1 130 ? -38.343 30.252 -7.442 1.00 62.03 130 ASP A O 1
ATOM 1011 N N . ALA A 1 131 ? -38.247 32.389 -8.154 1.00 58.47 131 ALA A N 1
ATOM 1012 C CA . ALA A 1 131 ? -38.769 33.060 -6.984 1.00 58.47 131 ALA A CA 1
ATOM 1013 C C . ALA A 1 131 ? -40.292 32.932 -6.911 1.00 58.47 131 ALA A C 1
ATOM 1015 O O . ALA A 1 131 ? -40.980 33.359 -7.833 1.00 58.47 131 ALA A O 1
ATOM 1016 N N . GLU A 1 132 ? -40.813 32.478 -5.770 1.00 62.75 132 GLU A N 1
ATOM 1017 C CA . GLU A 1 132 ? -42.153 32.862 -5.333 1.00 62.75 132 GLU A CA 1
ATOM 1018 C C . GLU A 1 132 ? -42.146 33.340 -3.875 1.00 62.75 132 GLU A C 1
ATOM 1020 O O . GLU A 1 132 ? -41.516 32.771 -2.980 1.00 62.75 132 GLU A O 1
ATOM 1025 N N . ASP A 1 133 ? -42.829 34.467 -3.711 1.00 68.31 133 ASP A N 1
ATOM 1026 C CA . ASP A 1 133 ? -42.978 35.336 -2.552 1.00 68.31 133 ASP A CA 1
ATOM 1027 C C . ASP A 1 133 ? -43.643 34.613 -1.367 1.00 68.31 133 ASP A C 1
ATOM 1029 O O . ASP A 1 133 ? -44.769 34.124 -1.481 1.00 68.31 133 ASP A O 1
ATOM 1033 N N . ILE A 1 134 ? -42.998 34.595 -0.193 1.00 62.56 134 ILE A N 1
ATOM 1034 C CA . ILE A 1 134 ? -43.645 34.188 1.066 1.00 62.56 134 ILE A CA 1
ATOM 1035 C C . ILE A 1 134 ? -43.421 35.276 2.130 1.00 62.56 134 ILE A C 1
ATOM 1037 O O . ILE A 1 134 ? -42.273 35.613 2.440 1.00 62.56 134 ILE A O 1
ATOM 1041 N N . PRO A 1 135 ? -44.493 35.832 2.730 1.00 62.28 135 PRO A N 1
ATOM 1042 C CA . PRO A 1 135 ? -44.391 36.940 3.670 1.00 62.28 135 PRO A CA 1
ATOM 1043 C C . PRO A 1 135 ? -43.798 36.541 5.031 1.00 62.28 135 PRO A C 1
ATOM 1045 O O . PRO A 1 135 ? -44.134 35.522 5.635 1.00 62.28 135 PRO A O 1
ATOM 1048 N N . LYS A 1 136 ? -42.938 37.435 5.534 1.00 57.06 136 LYS A N 1
ATOM 1049 C CA . LYS A 1 136 ? -42.321 37.439 6.868 1.00 57.06 136 LYS A CA 1
ATOM 1050 C C . LYS A 1 136 ? -43.370 37.405 7.985 1.00 57.06 136 LYS A C 1
ATOM 1052 O O . LYS A 1 136 ? -44.125 38.361 8.146 1.00 57.06 136 LYS A O 1
ATOM 1057 N N . VAL A 1 137 ? -43.299 36.395 8.851 1.00 59.59 137 VAL A N 1
ATOM 1058 C CA . VAL A 1 137 ? -43.873 36.451 10.204 1.00 59.59 137 VAL A CA 1
ATOM 1059 C C . VAL A 1 137 ? -42.724 36.519 11.205 1.00 59.59 137 VAL A C 1
ATOM 1061 O O . VAL A 1 137 ? -41.934 35.590 11.347 1.00 59.59 137 VAL A O 1
ATOM 1064 N N . MET A 1 138 ? -42.607 37.672 11.863 1.00 52.66 138 MET A N 1
ATOM 1065 C CA . MET A 1 138 ? -41.690 37.914 12.971 1.00 52.66 138 MET A CA 1
ATOM 1066 C C . MET A 1 138 ? -42.269 37.299 14.248 1.00 52.66 138 MET A C 1
ATOM 1068 O O . MET A 1 138 ? -43.376 37.647 14.652 1.00 52.66 138 MET A O 1
ATOM 1072 N N . SER A 1 139 ? -41.494 36.466 14.938 1.00 53.09 139 SER A N 1
ATOM 1073 C CA . SER A 1 139 ? -41.706 36.194 16.361 1.00 53.09 139 SER A CA 1
ATOM 1074 C C . SER A 1 139 ? -40.362 36.156 17.080 1.00 53.09 139 SER A C 1
ATOM 1076 O O . SER A 1 139 ? -39.466 35.394 16.720 1.00 53.09 139 SER A O 1
ATOM 1078 N N . ALA A 1 140 ? -40.235 37.036 18.069 1.00 51.00 140 ALA A N 1
ATOM 1079 C CA . ALA A 1 140 ? -39.067 37.239 18.907 1.00 51.00 140 ALA A CA 1
ATOM 1080 C C . ALA A 1 140 ? -38.772 36.027 19.806 1.00 51.00 140 ALA A C 1
ATOM 1082 O O . ALA A 1 140 ? -39.690 35.411 20.345 1.00 51.00 140 ALA A O 1
ATOM 1083 N N . ILE A 1 141 ? -37.486 35.744 20.028 1.00 59.56 141 ILE A N 1
ATOM 1084 C CA . ILE A 1 141 ? -37.005 34.830 21.071 1.00 59.56 141 ILE A CA 1
ATOM 1085 C C . ILE A 1 141 ? -36.139 35.654 22.038 1.00 59.56 141 ILE A C 1
ATOM 1087 O O . ILE A 1 141 ? -35.215 36.330 21.578 1.00 59.56 141 ILE A O 1
ATOM 1091 N N . PRO A 1 142 ? -36.423 35.648 23.353 1.00 60.25 142 PRO A N 1
ATOM 1092 C CA . PRO A 1 142 ? -35.655 36.414 24.322 1.00 60.25 142 PRO A CA 1
ATOM 1093 C C . PRO A 1 142 ? -34.304 35.762 24.637 1.00 60.25 142 PRO A C 1
ATOM 1095 O O . PRO A 1 142 ? -34.157 34.541 24.692 1.00 60.25 142 PRO A O 1
ATOM 1098 N N . ALA A 1 143 ? -33.323 36.630 24.875 1.00 51.06 143 ALA A N 1
ATOM 1099 C CA . ALA A 1 143 ? -31.979 36.299 25.313 1.00 51.06 143 ALA A CA 1
ATOM 1100 C C . ALA A 1 143 ? -31.993 35.635 26.702 1.00 51.06 143 ALA A C 1
ATOM 1102 O O . ALA A 1 143 ? -32.441 36.230 27.681 1.00 51.06 143 ALA A O 1
ATOM 1103 N N . GLY A 1 144 ? -31.469 34.410 26.777 1.00 45.31 144 GLY A N 1
ATOM 1104 C CA . GLY A 1 144 ? -31.223 33.673 28.014 1.00 45.31 144 GLY A CA 1
ATOM 1105 C C . GLY A 1 144 ? -29.728 33.429 28.208 1.00 45.31 144 GLY A C 1
ATOM 1106 O O . GLY A 1 144 ? -29.120 32.625 27.510 1.00 45.31 144 GLY A O 1
ATOM 1107 N N . SER A 1 145 ? -29.150 34.153 29.158 1.00 58.16 145 SER A N 1
ATOM 1108 C CA . SER A 1 145 ? -27.785 34.056 29.676 1.00 58.16 145 SER A CA 1
ATOM 1109 C C . SER A 1 145 ? -27.591 32.848 30.600 1.00 58.16 145 SER A C 1
ATOM 1111 O O . SER A 1 145 ? -28.346 32.765 31.561 1.00 58.16 145 SER A O 1
ATOM 1113 N N . GLN A 1 146 ? -26.550 32.020 30.414 1.00 54.09 146 GLN A N 1
ATOM 1114 C CA . GLN A 1 146 ? -25.838 31.265 31.477 1.00 54.09 146 GLN A CA 1
ATOM 1115 C C . GLN A 1 146 ? -24.397 30.993 30.997 1.00 54.09 146 GLN A C 1
ATOM 1117 O O . GLN A 1 146 ? -24.191 30.366 29.965 1.00 54.09 146 GLN A O 1
ATOM 1122 N N . GLN A 1 147 ? -23.414 31.754 31.483 1.00 48.56 147 GLN A N 1
ATOM 1123 C CA . GLN A 1 147 ? -22.538 31.479 32.635 1.00 48.56 147 GLN A CA 1
ATOM 1124 C C . GLN A 1 147 ? -21.559 30.310 32.446 1.00 48.56 147 GLN A C 1
ATOM 1126 O O . GLN A 1 147 ? -21.920 29.152 32.268 1.00 48.56 147 GLN A O 1
ATOM 1131 N N . ALA A 1 148 ? -20.284 30.696 32.501 1.00 51.88 148 ALA A N 1
ATOM 1132 C CA . ALA A 1 148 ? -19.095 29.879 32.396 1.00 51.88 148 ALA A CA 1
ATOM 1133 C C . ALA A 1 148 ? -18.936 28.927 33.588 1.00 51.88 148 ALA A C 1
ATOM 1135 O O . ALA A 1 148 ? -19.118 29.328 34.733 1.00 51.88 148 ALA A O 1
ATOM 1136 N N . ASN A 1 149 ? -18.474 27.710 33.309 1.00 50.34 149 ASN A N 1
ATOM 1137 C CA . ASN A 1 149 ? -17.786 26.864 34.278 1.00 50.34 149 ASN A CA 1
ATOM 1138 C C . ASN A 1 149 ? -16.516 26.317 33.617 1.00 50.34 149 ASN A C 1
ATOM 1140 O O . ASN A 1 149 ? -16.519 25.272 32.972 1.00 50.34 149 ASN A O 1
ATOM 1144 N N . LEU A 1 150 ? -15.427 27.076 33.758 1.00 48.53 150 LEU A N 1
ATOM 1145 C CA . LEU A 1 150 ? -14.059 26.618 33.530 1.00 48.53 150 LEU A CA 1
ATOM 1146 C C . LEU A 1 150 ? -13.514 26.136 34.879 1.00 48.53 150 LEU A C 1
ATOM 1148 O O . LEU A 1 150 ? -12.947 26.916 35.639 1.00 48.53 150 LEU A O 1
ATOM 1152 N N . LEU A 1 151 ? -13.709 24.855 35.187 1.00 51.44 151 LEU A N 1
ATOM 1153 C CA . LEU A 1 151 ? -12.958 24.168 36.236 1.00 51.44 151 LEU A CA 1
ATOM 1154 C C . LEU A 1 151 ? -12.004 23.187 35.558 1.00 51.44 151 LEU A C 1
ATOM 1156 O O . LEU A 1 151 ? -12.415 22.309 34.801 1.00 51.44 151 LEU A O 1
ATOM 1160 N N . GLY A 1 152 ? -10.713 23.421 35.783 1.00 44.56 152 GLY A N 1
ATOM 1161 C CA . GLY A 1 152 ? -9.615 22.679 35.184 1.00 44.56 152 GLY A CA 1
ATOM 1162 C C . GLY A 1 152 ? -9.618 21.209 35.591 1.00 44.56 152 GLY A C 1
ATOM 1163 O O . GLY A 1 152 ? -9.738 20.869 36.766 1.00 44.56 152 GLY A O 1
ATOM 1164 N N . ASN A 1 153 ? -9.431 20.337 34.604 1.00 55.81 153 ASN A N 1
ATOM 1165 C CA . ASN A 1 153 ? -9.103 18.940 34.847 1.00 55.81 153 ASN A CA 1
ATOM 1166 C C . ASN A 1 153 ? -7.597 18.826 35.142 1.00 55.81 153 ASN A C 1
ATOM 1168 O O . ASN A 1 153 ? -6.793 19.234 34.299 1.00 55.81 153 ASN A O 1
ATOM 1172 N N . PRO A 1 154 ? -7.181 18.270 36.293 1.00 52.56 154 PRO A N 1
ATOM 1173 C CA . PRO A 1 154 ? -5.775 18.008 36.553 1.00 52.56 154 PRO A CA 1
ATOM 1174 C C . PRO A 1 154 ? -5.259 16.891 35.637 1.00 52.56 154 PRO A C 1
ATOM 1176 O O . PRO A 1 154 ? -5.894 15.845 35.474 1.00 52.56 154 PRO A O 1
ATOM 1179 N N . MET A 1 155 ? -4.081 17.125 35.054 1.00 44.31 155 MET A N 1
ATOM 1180 C CA . MET A 1 155 ? -3.270 16.124 34.362 1.00 44.31 155 MET A CA 1
ATOM 1181 C C . MET A 1 155 ? -3.144 14.860 35.222 1.00 44.31 155 MET A C 1
ATOM 1183 O O . MET A 1 155 ? -2.562 14.888 36.305 1.00 44.31 155 MET A O 1
ATOM 1187 N N . ARG A 1 156 ? -3.654 13.731 34.720 1.00 47.50 156 ARG A N 1
ATOM 1188 C CA . ARG A 1 156 ? -3.294 12.411 35.242 1.00 47.50 156 ARG A CA 1
ATOM 1189 C C . ARG A 1 156 ? -1.925 12.037 34.686 1.00 47.50 156 ARG A C 1
ATOM 1191 O O . ARG A 1 156 ? -1.765 11.875 33.480 1.00 47.50 156 ARG A O 1
ATOM 1198 N N . SER A 1 157 ? -0.953 11.903 35.577 1.00 49.00 157 SER A N 1
ATOM 1199 C CA . SER A 1 157 ? 0.343 11.294 35.306 1.00 49.00 157 SER A CA 1
ATOM 1200 C C . SER A 1 157 ? 0.158 9.820 34.930 1.00 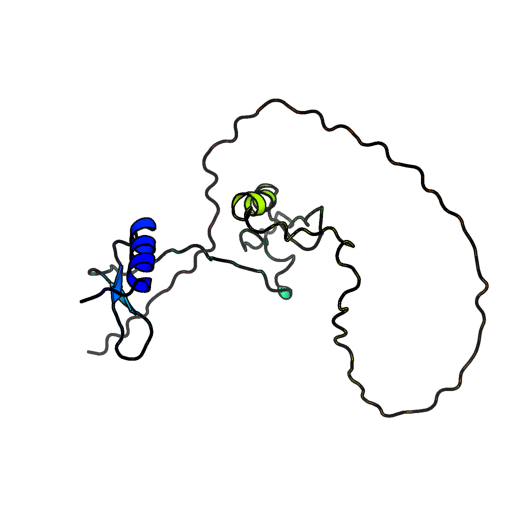49.00 157 SER A C 1
ATOM 1202 O O . SER A 1 157 ? -0.456 9.040 35.658 1.00 49.00 157 SER A O 1
ATOM 1204 N N . ILE A 1 158 ? 0.676 9.442 33.761 1.00 52.44 158 ILE A N 1
ATOM 1205 C CA . ILE A 1 158 ? 0.756 8.052 33.310 1.00 52.44 158 ILE A CA 1
ATOM 1206 C C . ILE A 1 158 ? 2.016 7.444 33.948 1.00 52.44 158 ILE A C 1
ATOM 1208 O O . ILE A 1 158 ? 3.103 7.993 33.750 1.00 52.44 158 ILE A O 1
ATOM 1212 N N . PRO A 1 159 ? 1.923 6.342 34.713 1.00 52.53 159 PRO A N 1
ATOM 1213 C CA . PRO A 1 159 ? 3.103 5.661 35.227 1.00 52.53 159 PRO A CA 1
ATOM 1214 C C . PRO A 1 159 ? 3.878 5.013 34.072 1.00 52.53 159 PRO A C 1
ATOM 1216 O O . PRO A 1 159 ? 3.315 4.265 33.271 1.00 52.53 159 PRO A O 1
ATOM 1219 N N . MET A 1 160 ? 5.183 5.288 34.000 1.00 43.94 160 MET A N 1
ATOM 1220 C CA . MET A 1 160 ? 6.109 4.567 33.128 1.00 43.94 160 MET A CA 1
ATOM 1221 C C . MET A 1 160 ? 6.263 3.131 33.641 1.00 43.94 160 MET A C 1
ATOM 1223 O O . MET A 1 160 ? 7.026 2.858 34.564 1.00 43.94 160 MET A O 1
ATOM 1227 N N . GLY A 1 161 ? 5.478 2.223 33.061 1.00 46.16 161 GLY A N 1
ATOM 1228 C CA . GLY A 1 161 ? 5.605 0.784 33.247 1.00 46.16 161 GLY A CA 1
ATOM 1229 C C . GLY A 1 161 ? 6.842 0.247 32.528 1.00 46.16 161 GLY A C 1
ATOM 1230 O O . GLY A 1 161 ? 7.093 0.555 31.365 1.00 46.16 161 GLY A O 1
ATOM 1231 N N . SER A 1 162 ? 7.611 -0.545 33.261 1.00 49.59 162 SER A N 1
ATOM 1232 C CA . SER A 1 162 ? 8.849 -1.210 32.878 1.00 49.59 162 SER A CA 1
ATOM 1233 C C . SER A 1 162 ? 8.704 -2.152 31.674 1.00 49.59 162 SER A C 1
ATOM 1235 O O . SER A 1 162 ? 7.667 -2.771 31.436 1.00 49.59 162 SER A O 1
ATOM 1237 N N . GLY A 1 163 ? 9.798 -2.239 30.911 1.00 50.56 163 GLY A N 1
ATOM 1238 C CA . GLY A 1 163 ? 9.899 -2.876 29.603 1.00 50.56 163 GLY A CA 1
ATOM 1239 C C . GLY A 1 163 ? 9.385 -4.311 29.532 1.00 50.56 163 GLY A C 1
ATOM 1240 O O . GLY A 1 163 ? 9.939 -5.232 30.130 1.00 50.56 163 GLY A O 1
ATOM 1241 N N . THR A 1 164 ? 8.383 -4.507 28.683 1.00 48.50 164 THR A N 1
ATOM 1242 C CA . THR A 1 164 ? 8.057 -5.806 28.097 1.00 48.50 164 THR A CA 1
ATOM 1243 C C . THR A 1 164 ? 8.686 -5.877 26.708 1.00 48.50 164 THR A C 1
ATOM 1245 O O . THR A 1 164 ? 8.506 -4.988 25.877 1.00 48.50 164 THR A O 1
ATOM 1248 N N . ARG A 1 165 ? 9.487 -6.924 26.471 1.00 47.81 165 ARG A N 1
ATOM 1249 C CA . ARG A 1 165 ? 10.119 -7.196 25.173 1.00 47.81 165 ARG A CA 1
ATOM 1250 C C . ARG A 1 165 ? 9.031 -7.387 24.121 1.00 47.81 165 ARG A C 1
ATOM 1252 O O . ARG A 1 165 ? 8.239 -8.320 24.217 1.00 47.81 165 ARG A O 1
ATOM 1259 N N . ILE A 1 166 ? 9.026 -6.514 23.121 1.00 46.91 166 ILE A N 1
ATOM 1260 C CA . ILE A 1 166 ? 8.204 -6.658 21.923 1.00 46.91 166 ILE A CA 1
ATOM 1261 C C . ILE A 1 166 ? 8.779 -7.836 21.116 1.00 46.91 166 ILE A C 1
ATOM 1263 O O . ILE A 1 166 ? 9.977 -7.825 20.824 1.00 46.91 166 ILE A O 1
ATOM 1267 N N . PRO A 1 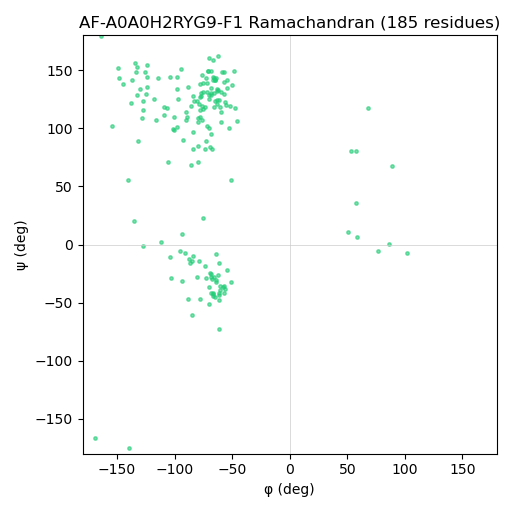167 ? 7.985 -8.860 20.763 1.00 43.16 167 PRO A N 1
ATOM 1268 C CA . PRO A 1 167 ? 8.432 -9.892 19.842 1.00 43.16 167 PRO A CA 1
ATOM 1269 C C . PRO A 1 167 ? 8.650 -9.274 18.456 1.00 43.16 167 PRO A C 1
ATOM 1271 O O . PRO A 1 167 ? 7.726 -8.750 17.833 1.00 43.16 167 PRO A O 1
ATOM 1274 N N . SER A 1 168 ? 9.892 -9.330 17.982 1.00 47.53 168 SER A N 1
ATOM 1275 C CA . SER A 1 168 ? 10.243 -9.064 16.591 1.00 47.53 168 SER A CA 1
ATOM 1276 C C . SER A 1 168 ? 9.459 -10.006 15.671 1.00 47.53 168 SER A C 1
ATOM 1278 O O . SER A 1 168 ? 9.349 -11.193 15.964 1.00 47.53 168 SER A O 1
ATOM 1280 N N . ALA A 1 169 ? 8.985 -9.470 14.543 1.00 46.25 169 ALA A N 1
ATOM 1281 C CA . ALA A 1 169 ? 8.248 -10.141 13.463 1.00 46.25 169 ALA A CA 1
ATOM 1282 C C . ALA A 1 169 ? 6.713 -10.188 13.603 1.00 46.25 169 ALA A C 1
ATOM 1284 O O . ALA A 1 169 ? 6.094 -11.247 13.657 1.00 46.25 169 ALA A O 1
ATOM 1285 N N . ILE A 1 170 ? 6.074 -9.017 13.510 1.00 42.72 170 ILE A N 1
ATOM 1286 C CA . ILE A 1 170 ? 4.724 -8.927 12.938 1.00 42.72 170 ILE A CA 1
ATOM 1287 C C . ILE A 1 170 ? 4.889 -8.428 11.504 1.00 42.72 170 ILE A C 1
ATOM 1289 O O . ILE A 1 170 ? 5.078 -7.238 11.266 1.00 42.72 170 ILE A O 1
ATOM 1293 N N . GLY A 1 171 ? 4.871 -9.360 10.548 1.00 41.16 171 GLY A N 1
ATOM 1294 C CA . GLY A 1 171 ? 4.817 -9.035 9.126 1.00 41.16 171 GLY A CA 1
ATOM 1295 C C . GLY A 1 171 ? 3.555 -8.226 8.843 1.00 41.16 171 GLY A C 1
ATOM 1296 O O . GLY A 1 171 ? 2.439 -8.720 9.016 1.00 41.16 171 GLY A O 1
ATOM 1297 N N . ILE A 1 172 ? 3.729 -6.966 8.453 1.00 44.88 172 ILE A N 1
ATOM 1298 C CA . ILE A 1 172 ? 2.628 -6.107 8.022 1.00 44.88 172 ILE A CA 1
ATOM 1299 C C . ILE A 1 172 ? 2.061 -6.725 6.734 1.00 44.88 172 ILE A C 1
ATOM 1301 O O . ILE A 1 172 ? 2.817 -6.937 5.785 1.00 44.88 172 ILE A O 1
ATOM 1305 N N . PRO A 1 173 ? 0.757 -7.048 6.665 1.00 45.22 173 PRO A N 1
ATOM 1306 C CA . PRO A 1 173 ? 0.156 -7.538 5.436 1.00 45.22 173 PRO A CA 1
ATOM 1307 C C . PRO A 1 173 ? 0.090 -6.383 4.439 1.00 45.22 173 PRO A C 1
ATOM 1309 O O . PRO A 1 173 ? -0.785 -5.521 4.523 1.00 45.22 173 PRO A O 1
ATOM 1312 N N . VAL A 1 174 ? 1.046 -6.365 3.518 1.00 50.75 174 VAL A N 1
ATOM 1313 C CA . VAL A 1 174 ? 1.070 -5.462 2.371 1.00 50.75 174 VAL A CA 1
ATOM 1314 C C . VAL A 1 174 ? -0.107 -5.826 1.463 1.00 50.75 174 VAL A C 1
ATOM 1316 O O . VAL A 1 174 ? -0.339 -7.004 1.174 1.00 50.75 174 VAL A O 1
ATOM 1319 N N . GLY A 1 175 ? -0.896 -4.832 1.052 1.00 45.31 175 GLY 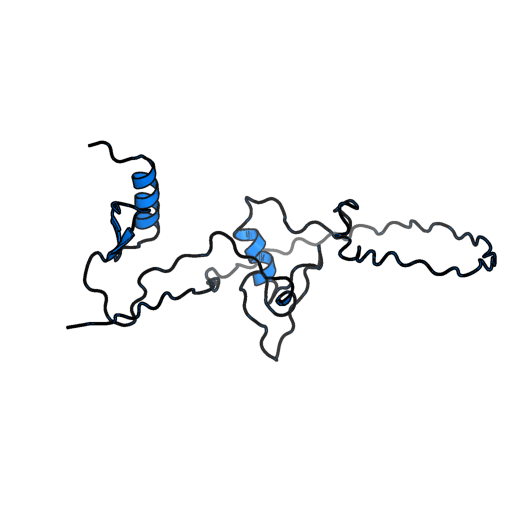A N 1
ATOM 1320 C CA . GLY A 1 175 ? -1.973 -5.023 0.083 1.00 45.31 175 GLY A CA 1
ATOM 1321 C C . GLY A 1 175 ? -1.398 -5.554 -1.229 1.00 45.31 175 GLY A C 1
ATOM 1322 O O . GLY A 1 175 ? -0.736 -4.828 -1.961 1.00 45.31 175 GLY A O 1
ATOM 1323 N N . ARG A 1 176 ? -1.614 -6.842 -1.501 1.00 42.94 176 ARG A N 1
ATOM 1324 C CA . ARG A 1 176 ? -1.011 -7.558 -2.627 1.00 42.94 176 ARG A CA 1
ATOM 1325 C C . ARG A 1 176 ? -1.742 -7.203 -3.921 1.00 42.94 176 ARG A C 1
ATOM 1327 O O . ARG A 1 176 ? -2.876 -7.636 -4.118 1.00 42.94 176 ARG A O 1
ATOM 1334 N N . THR A 1 177 ? -1.100 -6.455 -4.814 1.00 44.34 177 THR A N 1
ATOM 1335 C CA . THR A 1 177 ? -1.624 -6.220 -6.169 1.00 44.34 177 THR A CA 1
ATOM 1336 C C . THR A 1 177 ? -0.947 -7.194 -7.124 1.00 44.34 177 THR A C 1
ATOM 1338 O O . THR A 1 177 ? 0.207 -7.016 -7.493 1.00 44.34 177 THR A O 1
ATOM 1341 N N . THR A 1 178 ? -1.634 -8.276 -7.492 1.00 49.03 178 THR A N 1
ATOM 1342 C CA . THR A 1 178 ? -1.093 -9.282 -8.418 1.00 49.03 178 THR A CA 1
ATOM 1343 C C . THR A 1 178 ? -1.443 -8.905 -9.856 1.00 49.03 178 THR A C 1
ATOM 1345 O O . THR A 1 178 ? -2.601 -9.013 -10.256 1.00 49.03 178 THR A O 1
ATOM 1348 N N . LEU A 1 179 ? -0.455 -8.494 -10.653 1.00 47.12 179 LEU A N 1
ATOM 1349 C CA . LEU A 1 179 ? -0.618 -8.361 -12.103 1.00 47.12 179 LEU A CA 1
ATOM 1350 C C . LEU A 1 179 ? -0.587 -9.760 -12.737 1.00 47.12 179 LEU A C 1
ATOM 1352 O O . LEU A 1 179 ? 0.463 -10.398 -12.795 1.00 47.12 179 LEU A O 1
ATOM 1356 N N . ARG A 1 180 ? -1.744 -10.260 -13.189 1.00 47.84 180 ARG A N 1
ATOM 1357 C CA . ARG A 1 180 ? -1.828 -11.482 -14.007 1.00 47.84 180 ARG A CA 1
ATOM 1358 C C . ARG A 1 180 ? -1.731 -11.106 -15.482 1.00 47.84 180 ARG A C 1
ATOM 1360 O O . ARG A 1 180 ? -2.633 -10.464 -16.007 1.00 47.84 180 ARG A O 1
ATOM 1367 N N . GLY A 1 181 ? -0.662 -11.531 -16.148 1.00 50.78 181 GLY A N 1
ATOM 1368 C CA . GLY A 1 181 ? -0.564 -11.459 -17.604 1.00 50.78 181 GLY A CA 1
ATOM 1369 C C . GLY A 1 181 ? -1.358 -12.593 -18.253 1.00 50.78 181 GLY A C 1
ATOM 1370 O O . GLY A 1 181 ? -1.079 -13.763 -17.998 1.00 50.78 181 GLY A O 1
ATOM 1371 N N . THR A 1 182 ? -2.343 -12.268 -19.088 1.00 49.78 182 THR A N 1
ATOM 1372 C CA . THR A 1 182 ? -2.980 -13.234 -19.994 1.00 49.78 182 THR A CA 1
ATOM 1373 C C . THR A 1 182 ? -2.219 -13.234 -21.315 1.00 49.78 182 THR A C 1
ATOM 1375 O O . THR A 1 182 ? -2.314 -12.280 -22.083 1.00 49.78 182 THR A O 1
ATOM 1378 N N . HIS A 1 183 ? -1.449 -14.288 -21.582 1.00 53.69 183 HIS A N 1
ATOM 1379 C CA . HIS A 1 183 ? -0.825 -14.484 -22.889 1.00 53.69 183 HIS A CA 1
ATOM 1380 C C . HIS A 1 183 ? -1.852 -15.061 -23.871 1.00 53.69 183 HIS A C 1
ATOM 1382 O O . HIS A 1 183 ? -2.208 -16.234 -23.780 1.00 53.69 183 HIS A O 1
ATOM 1388 N N . ASN A 1 184 ? -2.292 -14.246 -24.833 1.00 47.59 184 ASN A N 1
ATOM 1389 C CA . ASN A 1 184 ? -2.871 -14.751 -26.075 1.00 47.59 184 ASN A CA 1
ATOM 1390 C C . ASN A 1 184 ? -1.720 -15.165 -26.995 1.00 47.59 184 ASN A C 1
ATOM 1392 O O . ASN A 1 184 ? -1.008 -14.326 -27.542 1.00 47.59 184 ASN A O 1
ATOM 1396 N N . SER A 1 185 ? -1.525 -16.474 -27.123 1.00 56.09 185 SER A N 1
ATOM 1397 C CA . SER A 1 185 ? -0.661 -17.071 -28.134 1.00 56.09 185 SER A CA 1
ATOM 1398 C C . SER A 1 185 ? -1.472 -17.208 -29.423 1.00 56.09 185 SER A C 1
ATOM 1400 O O . SER A 1 185 ? -2.249 -18.146 -29.577 1.00 56.09 185 SER A O 1
ATOM 1402 N N . THR A 1 186 ? -1.341 -16.244 -30.331 1.00 59.38 186 THR A N 1
ATOM 1403 C CA . THR A 1 186 ? -1.685 -16.459 -31.742 1.00 59.38 186 THR A CA 1
ATOM 1404 C C . THR A 1 186 ? -0.471 -17.055 -32.434 1.00 59.38 186 THR A C 1
ATOM 1406 O O . THR A 1 186 ? 0.615 -16.475 -32.410 1.00 59.38 186 THR A O 1
ATOM 1409 N N . ARG A 1 187 ? -0.692 -18.259 -32.951 1.00 60.50 187 ARG A N 1
ATOM 1410 C CA . ARG A 1 187 ? 0.230 -19.089 -33.716 1.00 60.50 187 ARG A CA 1
ATOM 1411 C C . ARG A 1 187 ? 0.233 -18.674 -35.182 1.00 60.50 187 ARG A C 1
ATOM 1413 O O . ARG A 1 187 ? -0.839 -18.221 -35.641 1.00 60.50 187 ARG A O 1
#

Sequence (187 aa):
MSVNASTKAMKEYLDSNNYTNIRLSPHSVARNQAVANGDLPAGCTIVDSPALSAVLTFEEKGLRCDTCFRRPARTFKLKKCSGCAEYWYCNEICTFSLSIAFWEVEVLCVPLGSWGRSVLFDSNKNTNEDAEDIPKVMSAIPAGSQQANLLGNPMRSIPMGSGTRIPSAIGIPVGRTTLRGTHNSTR

Radius of gyration: 27.71 Å; Cα contacts (8 Å, |Δi|>4): 121; chains: 1; bounding box: 72×58×70 Å

Foldseek 3Di:
DDDPPVQVVVVVVCVVQVQVQWDWDDDPPDHTDIDGPDDDDPPDFNDWDFDPDDADDPVCAQQAAGQQRDGDDPVDGWDADPFASRGTHPDVCSVCVCCPPPVVPPDPRHGVPPPDPDDPVCPDPPPPPDDDDDDDDDDDDDDDDDDDDPDDDDDDDDDDDDDDDDDPDPPRNGPTDGDDDDDDDDD

InterPro domains:
  IPR046341 SET domain superfamily [G3DSA:2.170.270.10] (35-63)

Solvent-accessible surface area (backbone atoms only — not comparable to full-atom values): 13352 Å² total; per-residue (Å²): 135,86,77,56,70,71,61,52,59,52,47,52,53,39,62,74,67,64,48,77,57,47,42,81,41,86,41,99,89,58,70,69,39,83,40,67,70,61,92,77,64,90,88,61,84,82,71,86,75,80,74,92,73,82,79,76,53,80,90,42,57,80,54,28,17,67,70,56,66,47,62,64,55,98,88,53,72,68,42,61,39,91,65,39,60,76,50,25,21,73,45,69,64,43,57,50,47,59,48,76,78,42,74,87,59,87,62,90,72,55,44,75,76,71,68,65,95,73,69,81,78,74,89,74,80,80,78,77,85,74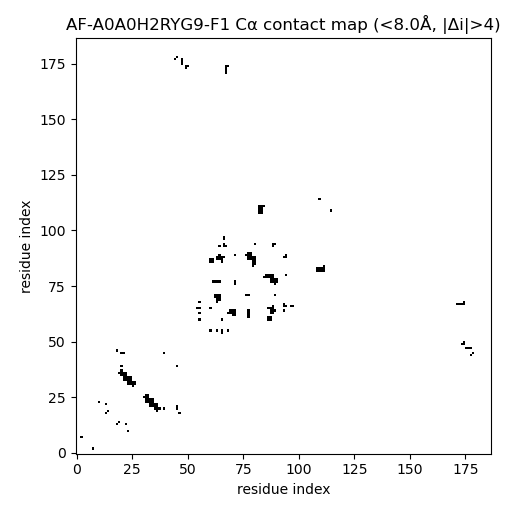,90,80,93,76,87,89,78,88,78,90,79,84,92,81,89,81,86,90,83,90,74,85,80,78,85,80,82,77,80,88,75,77,89,73,85,77,79,83,84,77,79,76,68,68,77,80,73,80,85,79,84,83,82,83,83,83,130

Secondary structure (DSSP, 8-state):
-PPPHHHHHHHHHHHHTT-TTEEEE--SSSSPEEEESS---TT--S-----S-----GGGBTTB-TTT-PPPPTT--PEEPTTTS--EESSHHHHHHHHHT-TTS--S-PPTT-S-S----------------------------------PPPP-PPP-PPPPPPPS-------------------